Protein AF-0000000086522705 (afdb_homodimer)

pLDDT: mean 93.93, std 10.38, range [33.66, 98.88]

Organism: NCBI:txid111769

InterPro domains:
  IPR000182 GNAT domain [PF13508] (88-151)
  IPR016181 Acyl-CoA N-acyltransferase [SSF55729] (15-153)

Sequence (344 aa):
MISSAETLAIVSLSTIHDRKAFDCGQEDLNHYLQQTAQQHQKKQVSRTWVAIDPTQPSVILGFYTTTLAEIPPEHLNAGDAKRLPKSHLPVVRLSRLAVDQRYQGQQIGQRLLVDAMVRIVRLLDEFAVVAMVVDAKDAQAAAYYQHFGFTPLLDEPLKLYMPAGGLVAAVGMISSAETLAIVSLSTIHDRKAFDCGQEDLNHYLQQTAQQHQKKQVSRTWVAIDPTQPSVILGFYTTTLAEIPPEHLNAGDAKRLPKSHLPVVRLSRLAVDQRYQGQQIGQRLLVDAMVRIVRLLDEFAVVAMVVDAKDAQAAAYYQHFGFTPLLDEPLKLYMPAGGLVAAVG

Nearest PDB structures (foldseek):
  6g96-assembly1_B  TM=9.441E-01  e=3.368E-20  Salmonella enterica subsp. enterica serovar Typhimurium
  7ak9-assembly1_A  TM=9.417E-01  e=1.578E-17  Salmonella enterica subsp. enterica serovar Typhimurium
  7ak9-assembly1_B  TM=9.369E-01  e=1.678E-17  Salmonella enterica subsp. enterica serovar Typhimurium
  7f36-assembly1_D  TM=9.597E-01  e=8.082E-16  Salmonella enterica subsp. enterica serovar Typhimurium str. LT2
  5xun-assembly1_A  TM=9.445E-01  e=1.034E-15  Klebsiella pneumoniae

Foldseek 3Di:
DCPDPQDKDKAWDDPLADLQPFDQPDDVQSCCSNPPQVVCVVVVQKTKIFIDRPVGRRYGFKMWIKGKDWDALLQAPPVLSPPPDRDTFIEIEGEDIGGGPVNPPVCVSVVNVLVVLVVVLVVVVPDDGQKYKYFAPDDVSLVVVVVLPWDGTDPGSRITIGTSVRSVVSND/DCPDPQDKDKAWDDPLADLQPFDQPDDVQSCCSNPPQVVCVVVVQKTKIFIDRPVGRRYGFKMWIKGKDWDALLQADPVLSPPPDRDTFIEMEGEDIGGGPVNPPVCVSVVNVLVVLVVVLVVVVPDDGQKYKYFAPDDVSLVVVVVLPWDGTDPGSRITIGTSVRSVVSND

Radius of gyration: 21.57 Å; Cα contacts (8 Å, |Δi|>4): 682; chains: 2; bounding box: 42×65×50 Å

Secondary structure (DSSP, 8-state):
---TT---EEEE--TTS--TT---S-HHHHHIIIIIHHHHHHTTS-EEEEEEETTEEEEEEEEEEEEEEEE-GGGS-HHHHTT--SSPEEEEEEEEEEE-GGGTTSSHHHHHHHHHHHHHHHHTTTS--SEEEEE-SSHHHHHHHHHTT-EEETTEEEEEEEEHHHHHHHH-/---TT---EEEE--TTS--TT---S-HHHHHIIIIIHHHHHHTTS-EEEEEEETTEEEEEEEEEEEEEEEE-GGGS-HHHHTT--SSPEEEEEEEEEEE-GGGTTSSHHHHHHHHHHHHHHHHTTTS--SEEEEE-SSHHHHHHHHHTT-EEETTEEEEEEEEHHHHHHHH-

Solvent-accessible surface area (backbone atoms only — not comparable to full-atom values): 18366 Å² total; per-residue (Å²): 122,89,61,75,98,69,63,74,42,77,43,71,67,57,89,71,44,46,46,79,79,44,46,51,88,43,68,70,62,36,46,35,56,54,71,39,44,64,60,34,37,74,61,18,49,25,30,46,36,28,30,20,42,73,93,44,64,33,50,54,45,26,38,38,27,38,28,47,31,61,40,58,39,82,44,42,41,68,84,75,31,59,92,52,67,88,49,71,37,15,26,40,30,50,74,42,75,48,39,18,57,94,52,58,92,67,58,54,61,57,53,52,51,50,50,53,46,48,53,49,51,58,46,52,76,77,40,27,37,39,26,41,35,38,72,35,90,41,70,67,50,31,51,55,46,39,75,75,61,32,41,56,28,55,96,31,73,40,35,28,34,30,42,40,71,54,45,42,65,73,69,107,122,87,64,75,98,68,63,73,43,77,42,71,65,56,90,70,45,48,45,79,80,45,46,51,87,44,68,69,62,36,47,35,57,54,69,39,44,64,60,33,36,75,61,18,50,24,31,45,38,28,32,20,42,74,91,44,64,34,48,54,47,26,38,37,28,40,31,48,30,63,41,57,39,82,42,42,42,69,86,74,31,59,92,52,67,89,48,70,37,14,27,39,30,50,74,42,75,47,38,18,57,93,52,58,92,67,57,55,61,55,52,51,51,52,51,52,46,49,53,52,52,58,45,52,77,77,41,27,37,39,24,40,35,39,70,35,89,42,71,67,50,31,52,54,44,38,76,75,60,32,42,56,27,56,95,32,74,40,35,29,34,30,43,40,70,54,45,44,64,73,70,107

Structure (mmCIF, N/CA/C/O backbone):
data_AF-0000000086522705-model_v1
#
loop_
_entity.id
_entity.type
_entity.pdbx_description
1 polymer 'GNAT family N-acetyltransferase'
#
loop_
_atom_site.group_PDB
_atom_site.id
_atom_site.type_symbol
_atom_site.label_atom_id
_atom_site.label_alt_id
_atom_site.label_comp_id
_atom_site.label_asym_id
_atom_site.label_entity_id
_atom_site.label_seq_id
_atom_site.pdbx_PDB_ins_code
_atom_site.Cartn_x
_atom_site.Cartn_y
_atom_site.Cartn_z
_atom_site.occupancy
_atom_site.B_iso_or_equiv
_atom_site.auth_seq_id
_atom_site.auth_comp_id
_atom_site.auth_asym_id
_atom_site.auth_atom_id
_atom_site.pdbx_PDB_model_num
ATOM 1 N N . MET A 1 1 ? 4.496 -37.062 -4.121 1 33.66 1 MET A N 1
ATOM 2 C CA . MET A 1 1 ? 3.496 -36.938 -3.062 1 33.66 1 MET A CA 1
ATOM 3 C C . MET A 1 1 ? 4.008 -36.062 -1.922 1 33.66 1 MET A C 1
ATOM 5 O O . MET A 1 1 ? 5.191 -36.125 -1.584 1 33.66 1 MET A O 1
ATOM 9 N N . ILE A 1 2 ? 3.592 -34.75 -1.776 1 47.31 2 ILE A N 1
ATOM 10 C CA . ILE A 1 2 ? 4.07 -34.031 -0.589 1 47.31 2 ILE A CA 1
ATOM 11 C C . ILE A 1 2 ? 4.094 -35 0.6 1 47.31 2 ILE A C 1
ATOM 13 O O . ILE A 1 2 ? 3.074 -35.594 0.94 1 47.31 2 ILE A O 1
ATOM 17 N N . SER A 1 3 ? 4.969 -35.844 0.88 1 42.16 3 SER A N 1
ATOM 18 C CA . SER A 1 3 ? 4.949 -36.781 1.98 1 42.16 3 SER A CA 1
ATOM 19 C C . SER A 1 3 ? 3.994 -36.344 3.082 1 42.16 3 SER A C 1
ATOM 21 O O . SER A 1 3 ? 3.605 -35.188 3.143 1 42.16 3 SER A O 1
ATOM 23 N N . SER A 1 4 ? 3.906 -37.094 4.32 1 43.94 4 SER A N 1
ATOM 24 C CA . SER A 1 4 ? 3.045 -36.969 5.492 1 43.94 4 SER A CA 1
ATOM 25 C C . SER A 1 4 ? 2.684 -35.5 5.754 1 43.94 4 SER A C 1
ATOM 27 O O . SER A 1 4 ? 3.254 -34.594 5.141 1 43.94 4 SER A O 1
ATOM 29 N N . ALA A 1 5 ? 2.211 -35.031 7.035 1 44.03 5 ALA A N 1
ATOM 30 C CA . ALA A 1 5 ? 1.745 -33.781 7.594 1 44.03 5 ALA A CA 1
ATOM 31 C C . ALA A 1 5 ? 2.682 -32.625 7.211 1 44.03 5 ALA A C 1
ATOM 33 O O . ALA A 1 5 ? 3.26 -31.984 8.086 1 44.03 5 ALA A O 1
ATOM 34 N N . GLU A 1 6 ? 3.672 -32.656 6.23 1 54.19 6 GLU A N 1
ATOM 35 C CA . GLU A 1 6 ? 4.895 -31.891 6.039 1 54.19 6 GLU A CA 1
ATOM 36 C C . GLU A 1 6 ? 4.582 -30.422 5.75 1 54.19 6 GLU A C 1
ATOM 38 O O . GLU A 1 6 ? 3.711 -30.109 4.934 1 54.19 6 GLU A O 1
ATOM 43 N N . THR A 1 7 ? 4.902 -29.562 6.688 1 78.06 7 THR A N 1
ATOM 44 C CA . THR A 1 7 ? 4.664 -28.172 7.035 1 78.06 7 THR A CA 1
ATOM 45 C C . THR A 1 7 ? 5.133 -27.234 5.918 1 78.06 7 THR A C 1
ATOM 47 O O . THR A 1 7 ? 6.297 -27.297 5.512 1 78.06 7 THR A O 1
ATOM 50 N N . LEU A 1 8 ? 4.305 -26.953 4.906 1 93.44 8 LEU A N 1
ATOM 51 C CA . LEU A 1 8 ? 4.504 -25.906 3.914 1 93.44 8 LEU A CA 1
ATOM 52 C C . LEU A 1 8 ? 4.746 -24.562 4.586 1 93.44 8 LEU A C 1
ATOM 54 O O . LEU A 1 8 ? 4.059 -24.219 5.547 1 93.44 8 LEU A O 1
ATOM 58 N N . ALA A 1 9 ? 5.922 -24.016 4.281 1 97.56 9 ALA A N 1
ATOM 59 C CA . ALA A 1 9 ? 6.199 -22.656 4.746 1 97.56 9 ALA A CA 1
ATOM 60 C C . ALA A 1 9 ? 6.16 -21.672 3.588 1 97.56 9 ALA A C 1
ATOM 62 O O . ALA A 1 9 ? 6.562 -21.984 2.469 1 97.56 9 ALA A O 1
ATOM 63 N N . ILE A 1 10 ? 5.637 -20.547 3.77 1 98.56 10 ILE A N 1
ATOM 64 C CA . ILE A 1 10 ? 5.664 -19.453 2.791 1 98.56 10 ILE A CA 1
ATOM 65 C C . ILE A 1 10 ? 6.617 -18.359 3.262 1 98.56 10 ILE A C 1
ATOM 67 O O . ILE A 1 10 ? 6.402 -17.75 4.312 1 98.56 10 ILE A O 1
ATOM 71 N N . VAL A 1 11 ? 7.648 -18.109 2.463 1 98.5 11 VAL A N 1
ATOM 72 C CA . VAL A 1 11 ? 8.703 -17.172 2.85 1 98.5 11 VAL A CA 1
ATOM 73 C C . VAL A 1 11 ? 9.023 -16.234 1.684 1 98.5 11 VAL A C 1
ATOM 75 O O . VAL A 1 11 ? 8.641 -16.5 0.543 1 98.5 11 VAL A O 1
ATOM 78 N N . SER A 1 12 ? 9.641 -15.141 2.014 1 98.62 12 SER A N 1
ATOM 79 C CA . SER A 1 12 ? 10.023 -14.203 0.965 1 98.62 12 SER A CA 1
ATOM 80 C C . SER A 1 12 ? 11.023 -14.828 -0.001 1 98.62 12 SER A C 1
ATOM 82 O O . SER A 1 12 ? 11.945 -15.531 0.42 1 98.62 12 SER A O 1
ATOM 84 N N . LEU A 1 13 ? 10.891 -14.57 -1.286 1 98.69 13 LEU A N 1
ATOM 85 C CA . LEU A 1 13 ? 11.852 -15.008 -2.293 1 98.69 13 LEU A CA 1
ATOM 86 C C . LEU A 1 13 ? 13.258 -14.531 -1.942 1 98.69 13 LEU A C 1
ATOM 88 O O . LEU A 1 13 ? 13.438 -13.383 -1.531 1 98.69 13 LEU A O 1
ATOM 92 N N . SER A 1 14 ? 14.203 -15.367 -2.043 1 97.69 14 SER A N 1
ATOM 93 C CA . SER A 1 14 ? 15.594 -15.023 -1.794 1 97.69 14 SER A CA 1
ATOM 94 C C . SER A 1 14 ? 16.531 -15.82 -2.697 1 97.69 14 SER A C 1
ATOM 96 O O . SER A 1 14 ? 16.078 -16.625 -3.514 1 97.69 14 SER A O 1
ATOM 98 N N . THR A 1 15 ? 17.797 -15.578 -2.547 1 96.81 15 THR A N 1
ATOM 99 C CA . THR A 1 15 ? 18.797 -16.156 -3.439 1 96.81 15 THR A CA 1
ATOM 100 C C . THR A 1 15 ? 18.984 -17.641 -3.156 1 96.81 15 THR A C 1
ATOM 102 O O . THR A 1 15 ? 19.578 -18.359 -3.957 1 96.81 15 THR A O 1
ATOM 105 N N . ILE A 1 16 ? 18.5 -18.109 -2.123 1 97.5 16 ILE A N 1
ATOM 106 C CA . ILE A 1 16 ? 18.688 -19.516 -1.788 1 97.5 16 ILE A CA 1
ATOM 107 C C . ILE A 1 16 ? 17.766 -20.375 -2.652 1 97.5 16 ILE A C 1
ATOM 109 O O . ILE A 1 16 ? 17.938 -21.594 -2.752 1 97.5 16 ILE A O 1
ATOM 113 N N . HIS A 1 17 ? 16.688 -19.797 -3.15 1 98.62 17 HIS A N 1
ATOM 114 C CA . HIS A 1 17 ? 15.656 -20.547 -3.857 1 98.62 17 HIS A CA 1
ATOM 115 C C . HIS A 1 17 ? 16.078 -20.828 -5.297 1 98.62 17 HIS A C 1
ATOM 117 O O . HIS A 1 17 ? 16.609 -19.953 -5.977 1 98.62 17 HIS A O 1
ATOM 123 N N . ASP A 1 18 ? 15.828 -22.031 -5.77 1 98.31 18 ASP A N 1
ATOM 124 C CA . ASP A 1 18 ? 16.156 -22.453 -7.129 1 98.31 18 ASP A CA 1
ATOM 125 C C . ASP A 1 18 ? 15.047 -22.062 -8.102 1 98.31 18 ASP A C 1
ATOM 127 O O . ASP A 1 18 ? 14.188 -22.875 -8.43 1 98.31 18 ASP A O 1
ATOM 131 N N . ARG A 1 19 ? 15.125 -20.938 -8.641 1 98.62 19 ARG A N 1
ATOM 132 C CA . ARG A 1 19 ? 14.094 -20.406 -9.531 1 98.62 19 ARG A CA 1
ATOM 13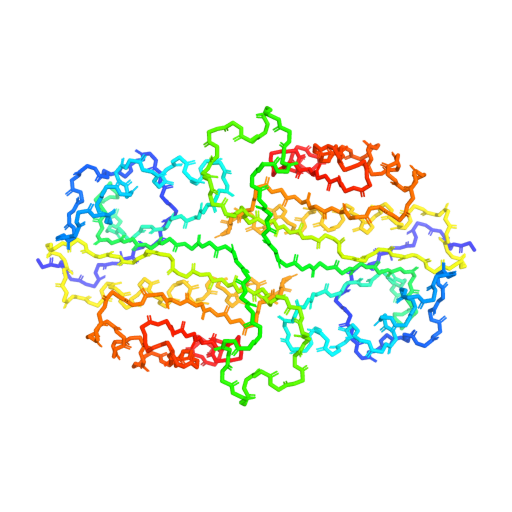3 C C . ARG A 1 19 ? 14.156 -21.062 -10.898 1 98.62 19 ARG A C 1
ATOM 135 O O . ARG A 1 19 ? 13.141 -21.188 -11.586 1 98.62 19 ARG A O 1
ATOM 142 N N . LYS A 1 20 ? 15.266 -21.516 -11.32 1 97.94 20 LYS A N 1
ATOM 143 C CA . LYS A 1 20 ? 15.461 -22.109 -12.641 1 97.94 20 LYS A CA 1
ATOM 144 C C . LYS A 1 20 ? 14.695 -23.422 -12.781 1 97.94 20 LYS A C 1
ATOM 146 O O . LYS A 1 20 ? 14.172 -23.719 -13.852 1 97.94 20 LYS A O 1
ATOM 151 N N . ALA A 1 21 ? 14.609 -24.188 -11.719 1 98.12 21 ALA A N 1
ATOM 152 C CA . ALA A 1 21 ? 13.984 -25.516 -11.75 1 98.12 21 ALA A CA 1
ATOM 153 C C . ALA A 1 21 ? 12.469 -25.406 -11.719 1 98.12 21 ALA A C 1
ATOM 155 O O . ALA A 1 21 ? 11.766 -26.391 -11.977 1 98.12 21 ALA A O 1
ATOM 156 N N . PHE A 1 22 ? 11.953 -24.25 -11.32 1 98.69 22 PHE A N 1
ATOM 157 C CA . PHE A 1 22 ? 10.516 -24.062 -11.211 1 98.69 22 PHE A CA 1
ATOM 158 C C . PHE A 1 22 ? 9.859 -24.078 -12.594 1 98.69 22 PHE A C 1
ATOM 160 O O . PHE A 1 22 ? 10.344 -23.438 -13.531 1 98.69 22 PHE A O 1
ATOM 167 N N . ASP A 1 23 ? 8.742 -24.781 -12.695 1 98.75 23 ASP A N 1
ATOM 168 C CA . ASP A 1 23 ? 7.949 -24.812 -13.922 1 98.75 23 ASP A CA 1
ATOM 169 C C . ASP A 1 23 ? 6.469 -25.016 -13.609 1 98.75 23 ASP A C 1
ATOM 171 O O . ASP A 1 23 ? 6.062 -26.078 -13.148 1 98.75 23 ASP A O 1
ATOM 175 N N . CYS A 1 24 ? 5.664 -24.016 -13.922 1 98.25 24 CYS A N 1
ATOM 176 C CA . CYS A 1 24 ? 4.238 -24.125 -13.633 1 98.25 24 CYS A CA 1
ATOM 177 C C . CYS A 1 24 ? 3.443 -24.422 -14.898 1 98.25 24 CYS A C 1
ATOM 179 O O . CYS A 1 24 ? 2.213 -24.484 -14.867 1 98.25 24 CYS A O 1
ATOM 181 N N . GLY A 1 25 ? 4.125 -24.516 -16.016 1 97.75 25 GLY A N 1
ATOM 182 C CA . GLY A 1 25 ? 3.457 -24.812 -17.266 1 97.75 25 GLY A CA 1
ATOM 183 C C . GLY A 1 25 ? 3.086 -23.562 -18.047 1 97.75 25 GLY A C 1
ATOM 184 O O . GLY A 1 25 ? 2.543 -23.656 -19.156 1 97.75 25 GLY A O 1
ATOM 185 N N . GLN A 1 26 ? 3.277 -22.359 -17.547 1 96.94 26 GLN A N 1
ATOM 186 C CA . GLN A 1 26 ? 3.033 -21.094 -18.219 1 96.94 26 GLN A CA 1
ATOM 187 C C . GLN A 1 26 ? 4.328 -20.297 -18.375 1 96.94 26 GLN A C 1
ATOM 189 O O . GLN A 1 26 ? 4.969 -19.938 -17.391 1 96.94 26 GLN A O 1
ATOM 194 N N . GLU A 1 27 ? 4.641 -19.969 -19.594 1 97.5 27 GLU A N 1
ATOM 195 C CA . GLU A 1 27 ? 5.945 -19.391 -19.922 1 97.5 27 GLU A CA 1
ATOM 196 C C . GLU A 1 27 ? 6.133 -18.031 -19.266 1 97.5 27 GLU A C 1
ATOM 198 O O . GLU A 1 27 ? 7.207 -17.719 -18.75 1 97.5 27 GLU A O 1
ATOM 203 N N . ASP A 1 28 ? 5.152 -17.203 -19.297 1 97.12 28 ASP A N 1
ATOM 204 C CA . ASP A 1 28 ? 5.27 -15.852 -18.781 1 97.12 28 ASP A CA 1
ATOM 205 C C . ASP A 1 28 ? 5.5 -15.859 -17.266 1 97.12 28 ASP A C 1
ATOM 207 O O . ASP A 1 28 ? 6.32 -15.094 -16.75 1 97.12 28 ASP A O 1
ATOM 211 N N . LEU A 1 29 ? 4.82 -16.734 -16.531 1 97.94 29 LEU A N 1
ATOM 212 C CA . LEU A 1 29 ? 4.996 -16.828 -15.086 1 97.94 29 LEU A CA 1
ATOM 213 C C . LEU A 1 29 ? 6.355 -17.438 -14.742 1 97.94 29 LEU A C 1
ATOM 215 O O . LEU A 1 29 ? 7.023 -16.984 -13.812 1 97.94 29 LEU A O 1
ATOM 219 N N . ASN A 1 30 ? 6.734 -18.453 -15.523 1 98.62 30 ASN A N 1
ATOM 220 C CA . ASN A 1 30 ? 8.062 -19.016 -15.344 1 98.62 30 ASN A CA 1
ATOM 221 C C . ASN A 1 30 ? 9.156 -17.969 -15.547 1 98.62 30 ASN A C 1
ATOM 223 O O . ASN A 1 30 ? 10.047 -17.828 -14.711 1 98.62 30 ASN A O 1
ATOM 227 N N . HIS A 1 31 ? 9.023 -17.281 -16.625 1 98.38 31 HIS A N 1
ATOM 228 C CA . HIS A 1 31 ? 10.031 -16.266 -16.953 1 98.38 31 HIS A CA 1
ATOM 229 C C . HIS A 1 31 ? 10.086 -15.18 -15.898 1 98.38 31 HIS A C 1
ATOM 231 O O . HIS A 1 31 ? 11.172 -14.75 -15.5 1 98.38 31 HIS A O 1
ATOM 237 N N . TYR A 1 32 ? 9 -14.781 -15.445 1 98.31 32 TYR A N 1
ATOM 238 C CA . TYR A 1 32 ? 8.953 -13.75 -14.414 1 98.31 32 TYR A CA 1
ATOM 239 C C . TYR A 1 32 ? 9.727 -14.188 -13.172 1 98.31 32 TYR A C 1
ATOM 241 O O . TYR A 1 32 ? 10.586 -13.453 -12.688 1 98.31 32 TYR A O 1
ATOM 249 N N . LEU A 1 33 ? 9.375 -15.344 -12.617 1 98.69 33 LEU A N 1
ATOM 250 C CA . LEU A 1 33 ? 10.031 -15.828 -11.406 1 98.69 33 LEU A CA 1
ATOM 251 C C . LEU A 1 33 ? 11.531 -15.992 -11.625 1 98.69 33 LEU A C 1
ATOM 253 O O . LEU A 1 33 ? 12.336 -15.625 -10.766 1 98.69 33 LEU A O 1
ATOM 257 N N . GLN A 1 34 ? 11.898 -16.469 -12.789 1 98.44 34 GLN A N 1
ATOM 258 C CA . GLN A 1 34 ? 13.281 -16.844 -13.078 1 98.44 34 GLN A CA 1
ATOM 259 C C . GLN A 1 34 ? 14.141 -15.609 -13.359 1 98.44 34 GLN A C 1
ATOM 261 O O . GLN A 1 34 ? 15.312 -15.57 -12.984 1 98.44 34 GLN A O 1
ATOM 266 N N . GLN A 1 35 ? 13.453 -14.57 -13.906 1 97.62 35 GLN A N 1
ATOM 267 C CA . GLN A 1 35 ? 14.297 -13.523 -14.469 1 97.62 35 GLN A CA 1
ATOM 268 C C . GLN A 1 35 ? 13.953 -12.156 -13.883 1 97.62 35 GLN A C 1
ATOM 270 O O . GLN A 1 35 ? 14.766 -11.227 -13.945 1 97.62 35 GLN A O 1
ATOM 275 N N . THR A 1 36 ? 12.82 -12.016 -13.32 1 97.44 36 THR A N 1
ATOM 276 C CA . THR A 1 36 ? 12.359 -10.656 -13.062 1 97.44 36 THR A CA 1
ATOM 277 C C . THR A 1 36 ? 12.039 -10.461 -11.578 1 97.44 36 THR A C 1
ATOM 279 O O . THR A 1 36 ? 12.336 -9.414 -11.008 1 97.44 36 THR A O 1
ATOM 282 N N . ALA A 1 37 ? 11.539 -11.5 -10.93 1 98.19 37 ALA A N 1
ATOM 283 C CA . ALA A 1 37 ? 10.945 -11.383 -9.602 1 98.19 37 ALA A CA 1
ATOM 284 C C . ALA A 1 37 ? 11.945 -10.828 -8.602 1 98.19 37 ALA A C 1
ATOM 286 O O . ALA A 1 37 ? 11.633 -9.914 -7.836 1 98.19 37 ALA A O 1
ATOM 287 N N . GLN A 1 38 ? 13.141 -11.406 -8.602 1 97.25 38 GLN A N 1
ATOM 288 C CA . GLN A 1 38 ? 14.156 -10.984 -7.648 1 97.25 38 GLN A CA 1
ATOM 289 C C . GLN A 1 38 ? 14.531 -9.516 -7.855 1 97.25 38 GLN A C 1
ATOM 291 O O . GLN A 1 38 ? 14.695 -8.773 -6.891 1 97.25 38 GLN A O 1
ATOM 296 N N . GLN A 1 39 ? 14.695 -9.141 -9.07 1 95.81 39 GLN A N 1
ATOM 297 C CA . GLN A 1 39 ? 15.047 -7.762 -9.391 1 95.81 39 GLN A CA 1
ATOM 298 C C . GLN A 1 39 ? 13.938 -6.801 -8.969 1 95.81 39 GLN A C 1
ATOM 300 O O . GLN A 1 39 ? 14.211 -5.734 -8.406 1 95.81 39 GLN A O 1
ATOM 305 N N . HIS A 1 40 ? 12.688 -7.152 -9.289 1 97.31 40 HIS A N 1
ATOM 306 C CA . HIS A 1 40 ? 11.555 -6.328 -8.891 1 97.31 40 HIS A CA 1
ATOM 307 C C . HIS A 1 40 ? 11.492 -6.176 -7.371 1 97.31 40 HIS A C 1
ATOM 309 O O . HIS A 1 40 ? 11.188 -5.098 -6.859 1 97.31 40 HIS A O 1
ATOM 315 N N . GLN A 1 41 ? 11.797 -7.27 -6.711 1 97.12 41 GLN A N 1
ATOM 316 C CA . GLN A 1 41 ? 11.797 -7.242 -5.254 1 97.12 41 GLN A CA 1
ATOM 317 C C . GLN A 1 41 ? 12.906 -6.332 -4.723 1 97.12 41 GLN A C 1
ATOM 319 O O . GLN A 1 41 ? 12.664 -5.504 -3.844 1 97.12 41 GLN A O 1
ATOM 324 N N . LYS A 1 42 ? 14.078 -6.426 -5.234 1 95.06 42 LYS A N 1
ATOM 325 C CA . LYS A 1 42 ? 15.211 -5.609 -4.816 1 95.06 42 LYS A CA 1
ATOM 326 C C . LYS A 1 42 ? 14.938 -4.125 -5.047 1 95.06 42 LYS A C 1
ATOM 328 O O . LYS A 1 42 ? 15.328 -3.283 -4.238 1 95.06 42 LYS A O 1
ATOM 333 N N . LYS A 1 43 ? 14.273 -3.82 -6.055 1 95.19 43 LYS A N 1
ATOM 334 C CA . LYS A 1 43 ? 14.008 -2.438 -6.438 1 95.19 43 LYS A CA 1
ATOM 335 C C . LYS A 1 43 ? 12.688 -1.946 -5.852 1 95.19 43 LYS A C 1
ATOM 337 O O . LYS A 1 43 ? 12.227 -0.855 -6.184 1 95.19 43 LYS A O 1
ATOM 342 N N . GLN A 1 44 ? 12.016 -2.732 -5.074 1 96.94 44 GLN A N 1
ATOM 343 C CA . GLN A 1 44 ? 10.789 -2.408 -4.359 1 96.94 44 GLN A CA 1
ATOM 344 C C . GLN A 1 44 ? 9.648 -2.115 -5.328 1 96.94 44 GLN A C 1
ATOM 346 O O . GLN A 1 44 ? 8.859 -1.194 -5.109 1 96.94 44 GLN A O 1
ATOM 351 N N . VAL A 1 45 ? 9.664 -2.857 -6.371 1 97.06 45 VAL A N 1
ATOM 352 C CA . VAL A 1 45 ? 8.594 -2.752 -7.355 1 97.06 45 VAL A CA 1
ATOM 353 C C . VAL A 1 45 ? 7.441 -3.68 -6.969 1 97.06 45 VAL A C 1
ATOM 355 O O . VAL A 1 45 ? 6.27 -3.312 -7.09 1 97.06 45 VAL A O 1
ATOM 358 N N . SER A 1 46 ? 7.73 -4.84 -6.531 1 98 46 SER A N 1
ATOM 359 C CA . SER A 1 46 ? 6.789 -5.863 -6.094 1 98 46 SER A CA 1
ATOM 360 C C . SER A 1 46 ? 7.422 -6.793 -5.066 1 98 46 SER A C 1
ATOM 362 O O . SER A 1 46 ? 8.633 -6.734 -4.828 1 98 46 SER A O 1
ATOM 364 N N . ARG A 1 47 ? 6.59 -7.551 -4.406 1 98.38 47 ARG A N 1
ATOM 365 C CA . ARG A 1 47 ? 7.07 -8.555 -3.459 1 98.38 47 ARG A CA 1
ATOM 366 C C . ARG A 1 47 ? 6.613 -9.953 -3.855 1 98.38 47 ARG A C 1
ATOM 368 O O . ARG A 1 47 ? 5.449 -10.148 -4.207 1 98.38 47 ARG A O 1
ATOM 375 N N . THR A 1 48 ? 7.57 -10.852 -3.857 1 98.81 48 THR A N 1
ATOM 376 C CA . THR A 1 48 ? 7.285 -12.234 -4.219 1 98.81 48 THR A CA 1
ATOM 377 C C . THR A 1 48 ? 7.527 -13.164 -3.033 1 98.81 48 THR A C 1
ATOM 379 O O . THR A 1 48 ? 8.555 -13.062 -2.361 1 98.81 48 THR A O 1
ATOM 382 N N . TRP A 1 49 ? 6.582 -14.023 -2.773 1 98.88 49 TRP A N 1
ATOM 383 C CA . TRP A 1 49 ? 6.633 -15.047 -1.731 1 98.88 49 TRP A CA 1
ATOM 384 C C . TRP A 1 49 ? 6.609 -16.438 -2.338 1 98.88 49 TRP A C 1
ATOM 386 O O . TRP A 1 49 ? 5.871 -16.703 -3.295 1 98.88 49 TRP A O 1
ATOM 396 N N . VAL A 1 50 ? 7.383 -17.328 -1.725 1 98.81 50 VAL A N 1
ATOM 397 C CA . VAL A 1 50 ? 7.469 -18.688 -2.27 1 98.81 50 VAL A CA 1
ATOM 398 C C . VAL A 1 50 ? 7.055 -19.703 -1.204 1 98.81 50 VAL A C 1
ATOM 400 O O . VAL A 1 50 ? 7.367 -19.531 -0.023 1 98.81 50 VAL A O 1
ATOM 403 N N . ALA A 1 51 ? 6.27 -20.641 -1.606 1 98.69 51 ALA A N 1
ATOM 404 C CA . ALA A 1 51 ? 5.984 -21.828 -0.792 1 98.69 51 ALA A CA 1
ATOM 405 C C . ALA A 1 51 ? 7.109 -22.859 -0.903 1 98.69 51 ALA A C 1
ATOM 407 O O . ALA A 1 51 ? 7.531 -23.203 -2.008 1 98.69 51 ALA A O 1
ATOM 408 N N . ILE A 1 52 ? 7.52 -23.359 0.215 1 98.25 52 ILE A N 1
ATOM 409 C CA . ILE A 1 52 ? 8.609 -24.328 0.211 1 98.25 52 ILE A CA 1
ATOM 410 C C . ILE A 1 52 ? 8.312 -25.438 1.215 1 98.25 52 ILE A C 1
ATOM 412 O O . ILE A 1 52 ? 7.48 -25.281 2.107 1 98.25 52 ILE A O 1
ATOM 416 N N . ASP A 1 53 ? 8.938 -26.562 0.938 1 95.75 53 ASP A N 1
ATOM 417 C CA . ASP A 1 53 ? 9.102 -27.609 1.952 1 95.75 53 ASP A CA 1
ATOM 418 C C . ASP A 1 53 ? 10.32 -27.328 2.824 1 95.75 53 ASP A C 1
ATOM 420 O O . ASP A 1 53 ? 11.453 -27.328 2.332 1 95.75 53 ASP A O 1
ATOM 424 N N . PRO A 1 54 ? 10.125 -27.109 4.137 1 95.5 54 PRO A N 1
ATOM 425 C CA . PRO A 1 54 ? 11.258 -26.766 5.004 1 95.5 54 PRO A CA 1
ATOM 426 C C . PRO A 1 54 ? 12.391 -27.781 4.934 1 95.5 54 PRO A C 1
ATOM 428 O O . PRO A 1 54 ? 13.539 -27.453 5.234 1 95.5 54 PRO A O 1
ATOM 431 N N . THR A 1 55 ? 12.141 -28.984 4.582 1 94.94 55 THR A N 1
ATOM 432 C CA . THR A 1 55 ? 13.172 -30 4.465 1 94.94 55 THR A CA 1
ATOM 433 C C . THR A 1 55 ? 13.938 -29.859 3.152 1 94.94 55 THR A C 1
ATOM 435 O O . THR A 1 55 ? 15.008 -30.438 2.984 1 94.94 55 THR A O 1
ATOM 438 N N . GLN A 1 56 ? 13.422 -29.172 2.199 1 95.88 56 GLN A N 1
ATOM 439 C CA . GLN A 1 56 ? 14.047 -28.812 0.933 1 95.88 56 GLN A CA 1
ATOM 440 C C . GLN A 1 56 ? 13.867 -27.328 0.629 1 95.88 56 GLN A C 1
ATOM 442 O O . GLN A 1 56 ? 13.18 -26.953 -0.325 1 95.88 56 GLN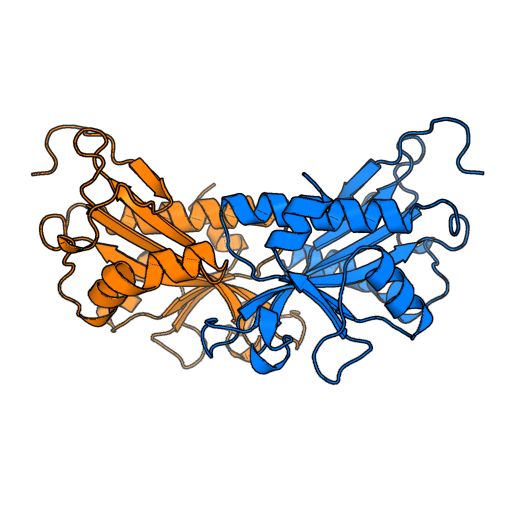 A O 1
ATOM 447 N N . PRO A 1 57 ? 14.578 -26.531 1.373 1 96.12 57 PRO A N 1
ATOM 448 C CA . PRO A 1 57 ? 14.242 -25.109 1.399 1 96.12 57 PRO A CA 1
ATOM 449 C C . PRO A 1 57 ? 14.57 -24.406 0.083 1 96.12 57 PRO A C 1
ATOM 451 O O . PRO A 1 57 ? 14.102 -23.281 -0.153 1 96.12 57 PRO A O 1
ATOM 454 N N . SER A 1 58 ? 15.359 -25 -0.821 1 97.88 58 SER A N 1
ATOM 455 C CA . SER A 1 58 ? 15.703 -24.344 -2.078 1 97.88 58 SER A CA 1
ATOM 456 C C . SER A 1 58 ? 14.625 -24.578 -3.133 1 97.88 58 SER A C 1
ATOM 458 O O . SER A 1 58 ? 14.562 -23.859 -4.133 1 97.88 58 SER A O 1
ATOM 460 N N . VAL A 1 59 ? 13.805 -25.656 -2.93 1 98 59 VAL A N 1
ATOM 461 C CA . VAL A 1 59 ? 12.812 -26.047 -3.928 1 98 59 VAL A CA 1
ATOM 462 C C . VAL A 1 59 ? 11.562 -25.172 -3.779 1 98 59 VAL A C 1
ATOM 464 O O . VAL A 1 59 ? 10.969 -25.109 -2.701 1 98 59 VAL A O 1
ATOM 467 N N . ILE A 1 60 ? 11.156 -24.531 -4.844 1 98.69 60 ILE A N 1
ATOM 468 C CA . ILE A 1 60 ? 9.953 -23.719 -4.863 1 98.69 60 ILE A CA 1
ATOM 469 C C . ILE A 1 60 ? 8.758 -24.562 -5.297 1 98.69 60 ILE A C 1
ATOM 471 O O . ILE A 1 60 ? 8.727 -25.078 -6.422 1 98.69 60 ILE A O 1
ATOM 475 N N . LEU A 1 61 ? 7.781 -24.688 -4.406 1 98.56 61 LEU A N 1
ATOM 476 C CA . LEU A 1 61 ? 6.562 -25.422 -4.719 1 98.56 61 LEU A CA 1
ATOM 477 C C . LEU A 1 61 ? 5.559 -24.531 -5.445 1 98.56 61 LEU A C 1
ATOM 479 O O . LEU A 1 61 ? 4.785 -25.016 -6.277 1 98.56 61 LEU A O 1
ATOM 483 N N . GLY A 1 62 ? 5.496 -23.328 -5.199 1 98.75 62 GLY A N 1
ATOM 484 C CA . GLY A 1 62 ? 4.648 -22.281 -5.754 1 98.75 62 GLY A CA 1
ATOM 485 C C . GLY A 1 62 ? 5.047 -20.891 -5.309 1 98.75 62 GLY A C 1
ATOM 486 O O . GLY A 1 62 ? 5.934 -20.734 -4.465 1 98.75 62 GLY A O 1
ATOM 487 N N . PHE A 1 63 ? 4.441 -19.938 -5.949 1 98.88 63 PHE A N 1
ATOM 488 C CA . PHE A 1 63 ? 4.758 -18.562 -5.551 1 98.88 63 PHE A CA 1
ATOM 489 C C . PHE A 1 63 ? 3.592 -17.641 -5.852 1 98.88 63 PHE A C 1
ATOM 491 O O . PHE A 1 63 ? 2.686 -17.984 -6.609 1 98.88 63 PHE A O 1
ATOM 498 N N . TYR A 1 64 ? 3.596 -16.531 -5.211 1 98.81 64 TYR A N 1
ATOM 499 C CA . TYR A 1 64 ? 2.744 -15.406 -5.609 1 98.81 64 TYR A CA 1
ATOM 500 C C . TYR A 1 64 ? 3.486 -14.086 -5.48 1 98.81 64 TYR A C 1
ATOM 502 O O . TYR A 1 64 ? 4.488 -13.992 -4.766 1 98.81 64 TYR A O 1
ATOM 510 N N . THR A 1 65 ? 3.061 -13.102 -6.18 1 98.75 65 THR A N 1
ATOM 511 C CA . THR A 1 65 ? 3.592 -11.75 -6.176 1 98.75 65 THR A CA 1
ATOM 512 C C . THR A 1 65 ? 2.473 -10.727 -5.98 1 98.75 65 THR A C 1
ATOM 514 O O . THR A 1 65 ? 1.401 -10.852 -6.578 1 98.75 65 THR A O 1
ATOM 517 N N . THR A 1 66 ? 2.721 -9.789 -5.09 1 98.62 66 THR A N 1
ATOM 518 C CA . THR A 1 66 ? 1.767 -8.695 -4.914 1 98.62 66 THR A CA 1
ATOM 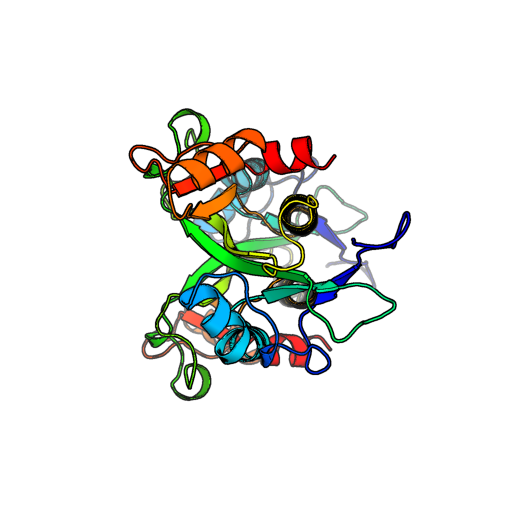519 C C . THR A 1 66 ? 2.4 -7.359 -5.281 1 98.62 66 THR A C 1
ATOM 521 O O . THR A 1 66 ? 3.615 -7.191 -5.168 1 98.62 66 THR A O 1
ATOM 524 N N . THR A 1 67 ? 1.609 -6.473 -5.738 1 97.75 67 THR A N 1
ATOM 525 C CA . THR A 1 67 ? 1.965 -5.078 -5.988 1 97.75 67 THR A CA 1
ATOM 526 C C . THR A 1 67 ? 0.884 -4.141 -5.457 1 97.75 67 THR A C 1
ATOM 528 O O . THR A 1 67 ? -0.303 -4.477 -5.484 1 97.75 67 THR A O 1
ATOM 531 N N . LEU A 1 68 ? 1.288 -3.021 -4.883 1 97.75 68 LEU A N 1
ATOM 532 C CA . LEU A 1 68 ? 0.328 -1.962 -4.598 1 97.75 68 LEU A CA 1
ATOM 533 C C . LEU A 1 68 ? -0.068 -1.226 -5.871 1 97.75 68 LEU A C 1
ATOM 535 O O . LEU A 1 68 ? 0.772 -0.985 -6.742 1 97.75 68 LEU A O 1
ATOM 539 N N . ALA A 1 69 ? -1.354 -0.846 -5.965 1 96.94 69 ALA A N 1
ATOM 540 C CA . ALA A 1 69 ? -1.89 -0.259 -7.191 1 96.94 69 ALA A CA 1
ATOM 541 C C . ALA A 1 69 ? -3.082 0.643 -6.891 1 96.94 69 ALA A C 1
ATOM 543 O O . ALA A 1 69 ? -3.361 0.95 -5.727 1 96.94 69 ALA A O 1
ATOM 544 N N . GLU A 1 70 ? -3.639 1.207 -7.953 1 96.94 70 GLU A N 1
ATOM 545 C CA . GLU A 1 70 ? -4.879 1.978 -7.902 1 96.94 70 GLU A CA 1
ATOM 546 C C . GLU A 1 70 ? -5.875 1.492 -8.953 1 96.94 70 GLU A C 1
ATOM 548 O O . GLU A 1 70 ? -5.477 0.947 -9.984 1 96.94 70 GLU A O 1
ATOM 553 N N . ILE A 1 71 ? -7.07 1.698 -8.641 1 94.94 71 ILE A N 1
ATOM 554 C CA . ILE A 1 71 ? -8.086 1.424 -9.656 1 94.94 71 ILE A CA 1
ATOM 555 C C . ILE A 1 71 ? -9.117 2.553 -9.672 1 94.94 71 ILE A C 1
ATOM 557 O O . ILE A 1 71 ? -9.352 3.203 -8.648 1 94.94 71 ILE A O 1
ATOM 561 N N . PRO A 1 72 ? -9.727 2.793 -10.828 1 93.5 72 PRO A N 1
ATOM 562 C CA . PRO A 1 72 ? -10.852 3.736 -10.859 1 93.5 72 PRO A CA 1
ATOM 563 C C . PRO A 1 72 ? -12.094 3.197 -10.156 1 93.5 72 PRO A C 1
ATOM 565 O O . PRO A 1 72 ? -12.445 2.027 -10.328 1 93.5 72 PRO A O 1
ATOM 568 N N . PRO A 1 73 ? -12.711 4.066 -9.398 1 92.75 73 PRO A N 1
ATOM 569 C CA . PRO A 1 73 ? -13.914 3.613 -8.695 1 92.75 73 PRO A CA 1
ATOM 570 C C . PRO A 1 73 ? -14.992 3.082 -9.641 1 92.75 73 PRO A C 1
ATOM 572 O O . PRO A 1 73 ? -15.758 2.193 -9.266 1 92.75 73 PRO A O 1
ATOM 575 N N . GLU A 1 74 ? -15.016 3.545 -10.828 1 90.69 74 GLU A N 1
ATOM 576 C CA . GLU A 1 74 ? -16.062 3.184 -11.789 1 90.69 74 GLU A CA 1
ATOM 577 C C . GLU A 1 74 ? -15.945 1.717 -12.195 1 90.69 74 GLU A C 1
ATOM 579 O O . GLU A 1 74 ? -16.859 1.164 -12.805 1 90.69 74 GLU A O 1
ATOM 584 N N . HIS A 1 75 ? -14.789 1.115 -11.922 1 91.31 75 HIS A N 1
ATOM 585 C CA . HIS A 1 75 ? -14.609 -0.295 -12.25 1 91.31 75 HIS A CA 1
ATOM 586 C C . HIS A 1 75 ? -15.273 -1.19 -11.211 1 91.31 75 HIS A C 1
ATOM 588 O O . HIS A 1 75 ? -15.484 -2.381 -11.453 1 91.31 75 HIS A O 1
ATOM 594 N N . LEU A 1 76 ? -15.523 -0.661 -10.039 1 92.88 76 LEU A N 1
ATOM 595 C CA . LEU A 1 76 ? -16.156 -1.447 -8.984 1 92.88 76 LEU A CA 1
ATOM 596 C C . LEU A 1 76 ? -17.656 -1.556 -9.219 1 92.88 76 LEU A C 1
ATOM 598 O O . LEU A 1 76 ? -18.266 -0.671 -9.828 1 92.88 76 LEU A O 1
ATOM 602 N N . ASN A 1 77 ? -18.234 -2.629 -8.766 1 90.56 77 ASN A N 1
ATOM 603 C CA . ASN A 1 77 ? -19.688 -2.748 -8.812 1 90.56 77 ASN A CA 1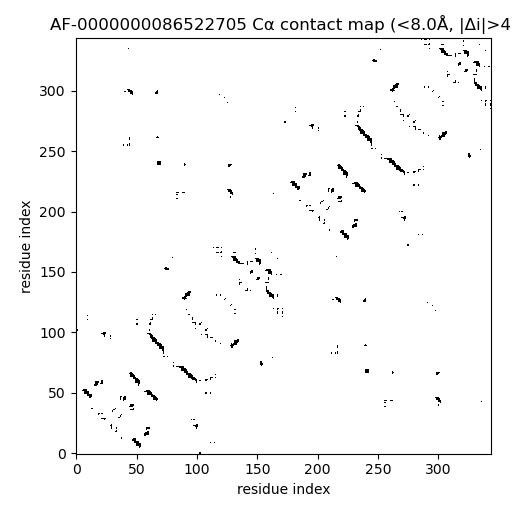
ATOM 604 C C . ASN A 1 77 ? -20.375 -1.633 -8.023 1 90.56 77 ASN A C 1
ATOM 606 O O . ASN A 1 77 ? -19.812 -1.121 -7.055 1 90.56 77 ASN A O 1
ATOM 610 N N . ALA A 1 78 ? -21.547 -1.324 -8.391 1 85.62 78 ALA A N 1
ATOM 611 C CA . ALA A 1 78 ? -22.25 -0.161 -7.871 1 85.62 78 ALA A CA 1
ATOM 612 C C . ALA A 1 78 ? -22.359 -0.216 -6.352 1 85.62 78 ALA A C 1
ATOM 614 O O . ALA A 1 78 ? -22.172 0.796 -5.672 1 85.62 78 ALA A O 1
ATOM 615 N N . GLY A 1 79 ? -22.672 -1.324 -5.797 1 85.56 79 GLY A N 1
ATOM 616 C CA . GLY A 1 79 ? -22.781 -1.473 -4.355 1 85.56 79 GLY A CA 1
ATOM 617 C C . GLY A 1 79 ? -21.484 -1.182 -3.627 1 85.56 79 GLY A C 1
ATOM 618 O O . GLY A 1 79 ? -21.5 -0.59 -2.545 1 85.56 79 GLY A O 1
ATOM 619 N N . ASP A 1 80 ? -20.391 -1.487 -4.25 1 86.62 80 ASP A N 1
ATOM 620 C CA . ASP A 1 80 ? -19.094 -1.324 -3.619 1 86.62 80 ASP A CA 1
ATOM 621 C C . ASP A 1 80 ? -18.516 0.068 -3.887 1 86.62 80 ASP A C 1
ATOM 623 O O . ASP A 1 80 ? -17.688 0.565 -3.117 1 86.62 80 ASP A O 1
ATOM 627 N N . ALA A 1 81 ? -18.922 0.628 -4.949 1 84.69 81 ALA A N 1
ATOM 628 C CA . ALA A 1 81 ? -18.422 1.946 -5.336 1 84.69 81 ALA A CA 1
ATOM 629 C C . ALA A 1 81 ? -19.188 3.053 -4.617 1 84.69 81 ALA A C 1
ATOM 631 O O . ALA A 1 81 ? -18.766 4.207 -4.605 1 84.69 81 ALA A O 1
ATOM 632 N N . LYS A 1 82 ? -20.234 2.705 -4.008 1 80.31 82 LYS A N 1
ATOM 633 C CA . LYS A 1 82 ? -21.109 3.729 -3.441 1 80.31 82 LYS A CA 1
ATOM 634 C C . LYS A 1 82 ? -20.391 4.527 -2.361 1 80.31 82 LYS A C 1
ATOM 636 O O . LYS A 1 82 ? -19.75 3.953 -1.475 1 80.31 82 LYS A O 1
ATOM 641 N N . ARG A 1 83 ? -20.359 5.84 -2.504 1 78.94 83 ARG A N 1
ATOM 642 C CA . ARG A 1 83 ? -19.875 6.832 -1.554 1 78.94 83 ARG A CA 1
ATOM 643 C C . ARG A 1 83 ? -18.344 6.82 -1.479 1 78.94 83 ARG A C 1
ATOM 645 O O . ARG A 1 83 ? -17.766 7.168 -0.448 1 78.94 83 ARG A O 1
ATOM 652 N N . LEU A 1 84 ? -17.734 6.094 -2.451 1 88.75 84 LEU A N 1
ATOM 653 C CA . LEU A 1 84 ? -16.281 6.223 -2.533 1 88.75 84 LEU A CA 1
ATOM 654 C C . LEU A 1 84 ? -15.883 7.457 -3.336 1 88.75 84 LEU A C 1
ATOM 656 O O . LEU A 1 84 ? -16.656 7.926 -4.176 1 88.75 84 LEU A O 1
ATOM 660 N N . PRO A 1 85 ? -14.781 8.008 -2.963 1 88.31 85 PRO A N 1
ATOM 661 C CA . PRO A 1 85 ? -14.328 9.172 -3.729 1 88.31 85 PRO A CA 1
ATOM 662 C C . PRO A 1 85 ? -14.117 8.867 -5.207 1 88.31 85 PRO A C 1
ATOM 664 O O . PRO A 1 85 ? -13.883 7.707 -5.57 1 88.31 85 PRO A O 1
ATOM 667 N N . LYS A 1 86 ? -14.172 9.922 -6.004 1 83.12 86 LYS A N 1
ATOM 668 C CA . LYS A 1 86 ? -14.055 9.781 -7.453 1 83.12 86 LYS A CA 1
ATOM 669 C C . LYS A 1 86 ? -12.602 9.641 -7.875 1 83.12 86 LYS A C 1
ATOM 671 O O . LYS A 1 86 ? -12.312 9.367 -9.039 1 83.12 86 LYS A O 1
ATOM 676 N N . SER A 1 87 ? -11.773 9.664 -7.004 1 88.12 87 SER A N 1
ATOM 677 C CA . SER A 1 87 ? -10.359 9.477 -7.312 1 88.12 87 SER A CA 1
ATOM 678 C C . SER A 1 87 ? -10 8 -7.379 1 88.12 87 SER A C 1
ATOM 680 O O . SER A 1 87 ? -10.805 7.141 -7.02 1 88.12 87 SER A O 1
ATOM 682 N N . HIS A 1 88 ? -8.797 7.77 -7.938 1 93.31 88 HIS A N 1
ATOM 683 C CA . HIS A 1 88 ? -8.32 6.391 -7.973 1 93.31 88 HIS A CA 1
ATOM 684 C C . HIS A 1 88 ? -8.203 5.812 -6.562 1 93.31 88 HIS A C 1
ATOM 686 O O . HIS A 1 88 ? -7.77 6.504 -5.637 1 93.31 88 HIS A O 1
ATOM 692 N N . LEU A 1 89 ? -8.648 4.609 -6.414 1 97.25 89 LEU A N 1
ATOM 693 C CA . LEU A 1 89 ? -8.727 3.943 -5.121 1 97.25 89 LEU A CA 1
ATOM 694 C C . LEU A 1 89 ? -7.551 2.994 -4.926 1 97.25 89 LEU A C 1
ATOM 696 O O . LEU A 1 89 ? -7.152 2.295 -5.859 1 97.25 89 LEU A O 1
ATOM 700 N N . PRO A 1 90 ? -6.969 3.012 -3.773 1 97.94 90 PRO A N 1
ATOM 701 C CA . PRO A 1 90 ? -5.844 2.107 -3.512 1 97.94 90 PRO A CA 1
ATOM 702 C C . PRO A 1 90 ? -6.273 0.646 -3.418 1 97.94 90 PRO A C 1
ATOM 704 O O . PRO A 1 90 ? -7.266 0.33 -2.756 1 97.94 90 PRO A O 1
ATOM 707 N N . VAL A 1 91 ? -5.516 -0.218 -4.062 1 98.38 91 VAL A N 1
ATOM 708 C CA . VAL A 1 91 ? -5.754 -1.655 -3.99 1 98.38 91 VAL A CA 1
ATOM 709 C C . VAL A 1 91 ? -4.422 -2.395 -3.871 1 98.38 91 VAL A C 1
ATOM 711 O O . VAL A 1 91 ? -3.359 -1.812 -4.094 1 98.38 91 VAL A O 1
ATOM 714 N N . VAL A 1 92 ? -4.477 -3.604 -3.404 1 98.75 92 VAL A N 1
ATOM 715 C CA . VAL A 1 92 ? -3.375 -4.543 -3.572 1 98.75 92 VAL A CA 1
ATOM 716 C C . VAL A 1 92 ? -3.691 -5.516 -4.707 1 98.75 92 VAL A C 1
ATOM 718 O O . VAL A 1 92 ? -4.781 -6.094 -4.754 1 98.75 92 VAL A O 1
ATOM 721 N N . ARG A 1 93 ? -2.76 -5.66 -5.586 1 98.31 93 ARG A N 1
ATOM 722 C CA . ARG A 1 93 ? -2.941 -6.559 -6.719 1 98.31 93 ARG A CA 1
ATOM 723 C C . ARG A 1 93 ? -2.16 -7.855 -6.52 1 98.31 93 ARG A C 1
ATOM 725 O O . ARG A 1 93 ? -0.961 -7.824 -6.234 1 98.31 93 ARG A O 1
ATOM 732 N N . LEU A 1 94 ? -2.871 -8.961 -6.586 1 98.5 94 LEU A N 1
ATOM 733 C CA . LEU A 1 94 ? -2.186 -10.234 -6.805 1 98.5 94 LEU A CA 1
ATOM 734 C C . LEU A 1 94 ? -1.744 -10.367 -8.258 1 98.5 94 LEU A C 1
ATOM 736 O O . LEU A 1 94 ? -2.537 -10.758 -9.117 1 98.5 94 LEU A O 1
ATOM 740 N N . SER A 1 95 ? -0.508 -10.133 -8.508 1 97 95 SER A N 1
ATOM 741 C CA . SER A 1 95 ? -0.031 -10.016 -9.883 1 97 95 SER A CA 1
ATOM 742 C C . SER A 1 95 ? 0.295 -11.375 -10.477 1 97 95 SER A C 1
ATOM 744 O O . SER A 1 95 ? 0.197 -11.57 -11.695 1 97 95 SER A O 1
ATOM 746 N N . ARG A 1 96 ? 0.769 -12.266 -9.656 1 97.88 96 ARG A N 1
ATOM 747 C CA . ARG A 1 96 ? 1.118 -13.609 -10.102 1 97.88 96 ARG A CA 1
ATOM 748 C C . ARG A 1 96 ? 0.856 -14.641 -9.008 1 97.88 96 ARG A C 1
ATOM 750 O O . ARG A 1 96 ? 1.1 -14.375 -7.828 1 97.88 96 ARG A O 1
ATOM 757 N N . LEU A 1 97 ? 0.362 -15.742 -9.43 1 98.12 97 LEU A N 1
ATOM 758 C CA . LEU A 1 97 ? 0.154 -16.922 -8.594 1 98.12 97 LEU A CA 1
ATOM 759 C C . LEU A 1 97 ? 0.337 -18.203 -9.398 1 98.12 97 LEU A C 1
ATOM 761 O O . LEU A 1 97 ? -0.333 -18.406 -10.414 1 98.12 97 LEU A O 1
ATOM 765 N N . ALA A 1 98 ? 1.269 -18.969 -8.914 1 98.31 98 ALA A N 1
ATOM 766 C CA . ALA A 1 98 ? 1.534 -20.188 -9.68 1 98.31 98 ALA A CA 1
ATOM 767 C C . ALA A 1 98 ? 2.057 -21.297 -8.773 1 98.31 98 ALA A C 1
ATOM 769 O O . ALA A 1 98 ? 2.666 -21.031 -7.738 1 98.31 98 ALA A O 1
ATOM 770 N N . VAL A 1 99 ? 1.792 -22.5 -9.156 1 98.31 99 VAL A N 1
ATOM 771 C CA . VAL A 1 99 ? 2.27 -23.703 -8.484 1 98.31 99 VAL A CA 1
ATOM 772 C C . VAL A 1 99 ? 3.053 -24.578 -9.469 1 98.31 99 VAL A C 1
ATOM 774 O O . VAL A 1 99 ? 2.637 -24.75 -10.617 1 98.31 99 VAL A O 1
ATOM 777 N N . ASP A 1 100 ? 4.18 -25.062 -8.992 1 98.56 100 ASP A N 1
ATOM 778 C CA . ASP A 1 100 ? 4.961 -25.969 -9.828 1 98.56 100 ASP A CA 1
ATOM 779 C C . ASP A 1 100 ? 4.121 -27.156 -10.281 1 98.56 100 ASP A C 1
ATOM 781 O O . ASP A 1 100 ? 3.361 -27.719 -9.492 1 98.56 100 ASP A O 1
ATOM 785 N N . GLN A 1 101 ? 4.312 -27.578 -11.547 1 98.12 101 GLN A N 1
ATOM 786 C CA . GLN A 1 101 ? 3.514 -28.641 -12.156 1 98.12 101 GLN A CA 1
ATOM 787 C C . GLN A 1 101 ? 3.561 -29.922 -11.32 1 98.12 101 GLN A C 1
ATOM 789 O O . GLN A 1 101 ? 2.572 -30.656 -11.242 1 98.12 101 GLN A O 1
ATOM 794 N N . ARG A 1 102 ? 4.672 -30.25 -10.703 1 96.94 102 ARG A N 1
ATOM 795 C CA . ARG A 1 102 ? 4.875 -31.469 -9.93 1 96.94 102 ARG A CA 1
ATOM 796 C C . ARG A 1 102 ? 3.996 -31.484 -8.688 1 96.94 102 ARG A C 1
ATOM 798 O O . ARG A 1 102 ? 3.748 -32.531 -8.102 1 96.94 102 ARG A O 1
ATOM 805 N N . TYR A 1 103 ? 3.52 -30.266 -8.281 1 96.31 103 TYR A N 1
ATOM 806 C CA . TYR A 1 103 ? 2.838 -30.188 -7 1 96.31 103 TYR A CA 1
ATOM 807 C C . TYR A 1 103 ? 1.419 -29.656 -7.168 1 96.31 103 TYR A C 1
ATOM 809 O O . TYR A 1 103 ? 0.761 -29.312 -6.184 1 96.31 103 TYR A O 1
ATOM 817 N N . GLN A 1 104 ? 0.956 -29.484 -8.383 1 95.06 104 GLN A N 1
ATOM 818 C CA . GLN A 1 104 ? -0.399 -29 -8.641 1 95.06 104 GLN A CA 1
ATOM 819 C C . GLN A 1 104 ? -1.438 -30.016 -8.156 1 95.06 104 GLN A C 1
ATOM 821 O O . GLN A 1 104 ? -1.16 -31.203 -8.078 1 95.06 104 GLN A O 1
ATOM 826 N N . GLY A 1 105 ? -2.572 -29.5 -7.715 1 92.69 105 GLY A N 1
ATOM 827 C CA . GLY A 1 105 ? -3.645 -30.359 -7.246 1 92.69 105 GLY A CA 1
ATOM 828 C C . GLY A 1 105 ? -3.533 -30.703 -5.773 1 92.69 105 GLY A C 1
ATOM 829 O O . GLY A 1 105 ? -4.289 -31.531 -5.266 1 92.69 105 GLY A O 1
ATOM 830 N N . GLN A 1 106 ? -2.664 -30.078 -5.059 1 93.69 106 GLN A N 1
ATOM 831 C CA . GLN A 1 106 ? -2.422 -30.359 -3.648 1 93.69 106 GLN A CA 1
ATOM 832 C C . GLN A 1 106 ? -2.805 -29.188 -2.77 1 93.69 106 GLN A C 1
ATOM 834 O O . GLN A 1 106 ? -2.264 -29.016 -1.676 1 93.69 106 GLN A O 1
ATOM 839 N N . GLN A 1 107 ? -3.557 -28.234 -3.275 1 94.25 107 GLN A N 1
ATOM 840 C CA . GLN A 1 107 ? -4.133 -27.094 -2.557 1 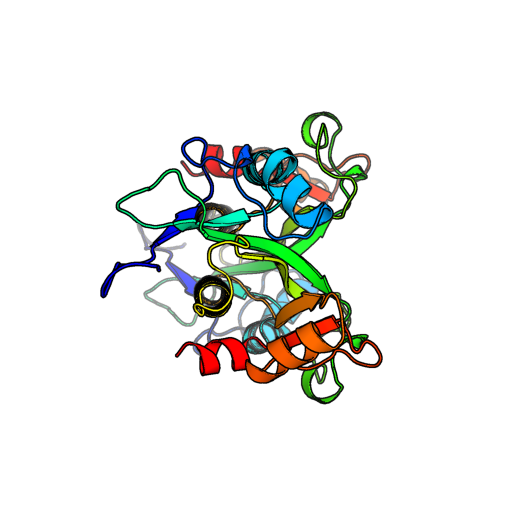94.25 107 GLN A CA 1
ATOM 841 C C . GLN A 1 107 ? -3.059 -26.078 -2.182 1 94.25 107 GLN A C 1
ATOM 843 O O . GLN A 1 107 ? -3.264 -25.25 -1.294 1 94.25 107 GLN A O 1
ATOM 848 N N . ILE A 1 108 ? -1.883 -26.188 -2.785 1 96.81 108 ILE A N 1
ATOM 849 C CA . ILE A 1 108 ? -0.809 -25.234 -2.523 1 96.81 108 ILE A CA 1
ATOM 850 C C . ILE A 1 108 ? -1.229 -23.844 -2.99 1 96.81 108 ILE A C 1
ATOM 852 O O . ILE A 1 108 ? -0.972 -22.844 -2.307 1 96.81 108 ILE A O 1
ATOM 856 N N . GLY A 1 109 ? -1.888 -23.766 -4.168 1 96.25 109 GLY A N 1
ATOM 857 C CA . GLY A 1 109 ? -2.377 -22.5 -4.676 1 96.25 109 GLY A CA 1
ATOM 858 C C . GLY A 1 109 ? -3.326 -21.797 -3.719 1 96.25 109 GLY A C 1
ATOM 859 O O . GLY A 1 109 ? -3.24 -20.578 -3.525 1 96.25 109 GLY A O 1
ATOM 860 N N . GLN A 1 110 ? -4.184 -22.609 -3.15 1 95.19 110 GLN A N 1
ATOM 861 C CA . GLN A 1 110 ? -5.1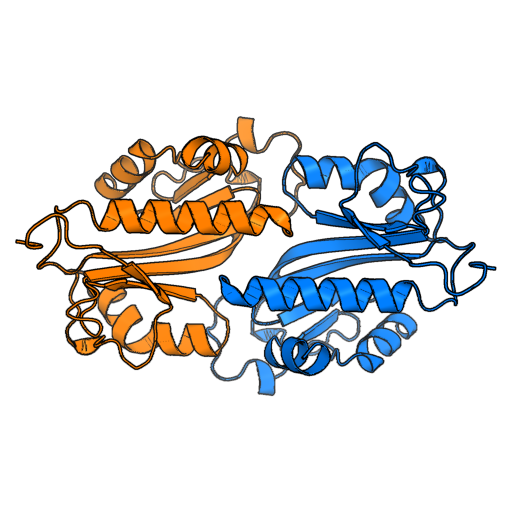21 -22.078 -2.176 1 95.19 110 GLN A CA 1
ATOM 862 C C . GLN A 1 110 ? -4.391 -21.516 -0.957 1 95.19 110 GLN A C 1
ATOM 864 O O . GLN A 1 110 ? -4.723 -20.438 -0.464 1 95.19 110 GLN A O 1
ATOM 869 N N . ARG A 1 111 ? -3.453 -22.219 -0.475 1 96.62 111 ARG A N 1
ATOM 870 C CA . ARG A 1 111 ? -2.684 -21.781 0.682 1 96.62 111 ARG A CA 1
ATOM 871 C C . ARG A 1 111 ? -1.938 -20.484 0.378 1 96.62 111 ARG A C 1
ATOM 873 O O . ARG A 1 111 ? -1.856 -19.594 1.229 1 96.62 111 ARG A O 1
ATOM 880 N N . LEU A 1 112 ? -1.403 -20.391 -0.814 1 98 112 LEU A N 1
ATOM 881 C CA . LEU A 1 112 ? -0.718 -19.172 -1.249 1 98 112 LEU A CA 1
ATOM 882 C C . LEU A 1 112 ? -1.682 -18 -1.304 1 98 112 LEU A C 1
ATOM 884 O O . LEU A 1 112 ? -1.356 -16.906 -0.839 1 98 112 LEU A O 1
ATOM 888 N N . LEU A 1 113 ? -2.848 -18.219 -1.853 1 97.5 113 LEU A N 1
ATOM 889 C CA . LEU A 1 113 ? -3.859 -17.172 -1.951 1 97.5 113 LEU A CA 1
ATOM 890 C C . LEU A 1 113 ? -4.27 -16.672 -0.567 1 97.5 113 LEU A C 1
ATOM 892 O O . LEU A 1 113 ? -4.32 -15.469 -0.322 1 97.5 113 LEU A O 1
ATOM 896 N N . VAL A 1 114 ? -4.543 -17.562 0.325 1 97.19 114 VAL A N 1
ATOM 897 C CA . VAL A 1 114 ? -4.945 -17.219 1.683 1 97.19 114 VAL A CA 1
ATOM 898 C C . VAL A 1 114 ? -3.822 -16.453 2.375 1 97.19 114 VAL A C 1
ATOM 900 O O . VAL A 1 114 ? -4.074 -15.477 3.086 1 97.19 114 VAL A O 1
ATOM 903 N N . ASP A 1 115 ? -2.615 -16.891 2.217 1 98.31 115 ASP A N 1
ATOM 904 C CA . ASP A 1 115 ? -1.475 -16.188 2.789 1 98.31 115 ASP A CA 1
ATOM 905 C C . ASP A 1 115 ? -1.434 -14.734 2.311 1 98.31 115 ASP A C 1
ATOM 907 O O . ASP A 1 115 ? -1.18 -13.82 3.1 1 98.31 115 ASP A O 1
ATOM 911 N N . ALA A 1 116 ? -1.647 -14.508 1.01 1 98.5 116 ALA A N 1
ATOM 912 C CA . ALA A 1 116 ? -1.7 -13.164 0.454 1 98.5 116 ALA A CA 1
ATOM 913 C C . ALA A 1 116 ? -2.797 -12.336 1.121 1 98.5 116 ALA A C 1
ATOM 915 O O . ALA A 1 116 ? -2.574 -11.18 1.493 1 98.5 116 ALA A O 1
ATOM 916 N N . MET A 1 117 ? -3.98 -12.938 1.268 1 98.25 117 MET A N 1
ATOM 917 C CA . MET A 1 117 ? -5.102 -12.25 1.901 1 98.25 117 MET A CA 1
ATOM 918 C C . MET A 1 117 ? -4.758 -11.852 3.336 1 98.25 117 MET A C 1
ATOM 920 O O . MET A 1 117 ? -5.051 -10.734 3.766 1 98.25 117 MET A O 1
ATOM 924 N N . VAL A 1 118 ? -4.125 -12.742 4.074 1 98.31 118 VAL A N 1
ATOM 925 C CA . VAL A 1 118 ? -3.746 -12.492 5.465 1 98.31 118 VAL A CA 1
ATOM 926 C C . VAL A 1 118 ? -2.773 -11.32 5.531 1 98.31 118 VAL A C 1
ATOM 928 O O . VAL A 1 118 ? -2.898 -10.453 6.402 1 98.31 118 VAL A O 1
ATOM 931 N N . ARG A 1 119 ? -1.822 -11.281 4.668 1 98.31 119 ARG A N 1
ATOM 932 C CA . ARG A 1 119 ? -0.862 -10.18 4.633 1 98.31 119 ARG A CA 1
ATOM 933 C C . ARG A 1 119 ? -1.562 -8.852 4.383 1 98.31 119 ARG A C 1
ATOM 935 O O . ARG A 1 119 ? -1.194 -7.832 4.969 1 98.31 119 ARG A O 1
ATOM 942 N N . ILE A 1 120 ? -2.537 -8.859 3.5 1 98.5 120 ILE A N 1
ATOM 943 C CA . ILE A 1 120 ? -3.268 -7.629 3.205 1 98.5 120 ILE A CA 1
ATOM 944 C C . ILE A 1 120 ? -4.07 -7.199 4.43 1 98.5 120 ILE A C 1
ATOM 946 O O . ILE A 1 120 ? -4.148 -6.012 4.742 1 98.5 120 ILE A O 1
ATOM 950 N N . VAL A 1 121 ? -4.676 -8.156 5.098 1 98.06 121 VAL A N 1
ATOM 951 C CA . VAL A 1 121 ? -5.438 -7.82 6.297 1 98.06 121 VAL A CA 1
ATOM 952 C C . VAL A 1 121 ? -4.516 -7.172 7.332 1 98.06 121 VAL A C 1
ATOM 954 O O . VAL A 1 121 ? -4.902 -6.211 8 1 98.06 121 VAL A O 1
ATOM 957 N N . ARG A 1 122 ? -3.277 -7.617 7.469 1 97.56 122 ARG A N 1
ATOM 958 C CA . ARG A 1 122 ? -2.311 -7.004 8.367 1 97.56 122 ARG A CA 1
ATOM 959 C C . ARG A 1 122 ? -1.949 -5.594 7.91 1 97.56 122 ARG A C 1
ATOM 961 O O . ARG A 1 122 ? -1.748 -4.699 8.734 1 97.56 122 ARG A O 1
ATOM 968 N N . LEU A 1 123 ? -1.844 -5.461 6.621 1 97.94 123 LEU A N 1
ATOM 969 C CA . LEU A 1 123 ? -1.575 -4.152 6.039 1 97.94 123 LEU A CA 1
ATOM 970 C C . LEU A 1 123 ? -2.602 -3.125 6.508 1 97.94 123 LEU A C 1
ATOM 972 O O . LEU A 1 123 ? -2.266 -1.958 6.719 1 97.94 123 LEU A O 1
ATOM 976 N N . LEU A 1 124 ? -3.875 -3.559 6.703 1 97.31 124 LEU A N 1
ATOM 977 C CA . LEU A 1 124 ? -4.996 -2.682 7.035 1 97.31 124 LEU A CA 1
ATOM 978 C C . LEU A 1 124 ? -4.816 -2.076 8.422 1 97.31 124 LEU A C 1
ATOM 980 O O . LEU A 1 124 ? -5.52 -1.128 8.789 1 97.31 124 LEU A O 1
ATOM 984 N N . ASP A 1 125 ? -3.844 -2.576 9.203 1 96.19 125 ASP A N 1
ATOM 985 C CA . ASP A 1 125 ? -3.578 -2.023 10.531 1 96.19 125 ASP A CA 1
ATOM 986 C C . ASP A 1 125 ? -3.004 -0.612 10.43 1 96.19 125 ASP A C 1
ATOM 988 O O . ASP A 1 125 ? -3.211 0.214 11.32 1 96.19 125 ASP A O 1
ATOM 992 N N . GLU A 1 126 ? -2.316 -0.359 9.336 1 97.81 126 GLU A N 1
ATOM 993 C CA . GLU A 1 126 ? -1.606 0.916 9.297 1 97.81 126 GLU A CA 1
ATOM 994 C C . GLU A 1 126 ? -1.869 1.66 7.992 1 97.81 126 GLU A C 1
ATOM 996 O O . GLU A 1 126 ? -1.608 2.859 7.895 1 97.81 126 GLU A O 1
ATOM 1001 N N . PHE A 1 127 ? -2.33 0.974 7.051 1 98.25 127 PHE A N 1
ATOM 1002 C CA . PHE A 1 127 ? -2.625 1.576 5.758 1 98.25 127 PHE A CA 1
ATOM 1003 C C . PHE A 1 127 ? -4.027 1.201 5.293 1 98.25 127 PHE A C 1
ATOM 1005 O O . PHE A 1 127 ? -4.723 0.433 5.961 1 98.25 127 PHE A O 1
ATOM 1012 N N . ALA A 1 128 ? -4.492 1.853 4.215 1 97.62 128 ALA A N 1
ATOM 1013 C CA . ALA A 1 128 ? -5.836 1.627 3.686 1 97.62 128 ALA A CA 1
ATOM 1014 C C . ALA A 1 128 ? -5.781 1.07 2.266 1 97.62 128 ALA A C 1
ATOM 1016 O O . ALA A 1 128 ? -5.008 1.552 1.434 1 97.62 128 ALA A O 1
ATOM 1017 N N . VAL A 1 129 ? -6.508 0.074 2.025 1 98.06 129 VAL A N 1
ATOM 1018 C CA . VAL A 1 129 ? -6.824 -0.393 0.679 1 98.06 129 VAL A CA 1
ATOM 1019 C C . VAL A 1 129 ? -8.297 -0.781 0.599 1 98.06 129 VAL A C 1
ATOM 1021 O O . VAL A 1 129 ? -8.844 -1.375 1.532 1 98.06 129 VAL A O 1
ATOM 1024 N N . VAL A 1 130 ? -8.914 -0.455 -0.539 1 97.56 130 VAL A N 1
ATOM 1025 C CA . VAL A 1 130 ? -10.352 -0.692 -0.63 1 97.56 130 VAL A CA 1
ATOM 1026 C C . VAL A 1 130 ? -10.617 -2.152 -0.993 1 97.56 130 VAL A C 1
ATOM 1028 O O . VAL A 1 130 ? -11.695 -2.684 -0.718 1 97.56 130 VAL A O 1
ATOM 1031 N N . ALA A 1 131 ? -9.594 -2.76 -1.683 1 97.94 131 ALA A N 1
ATOM 1032 C CA . ALA A 1 131 ? -9.82 -4.125 -2.152 1 97.94 131 ALA A CA 1
ATOM 1033 C C . ALA A 1 131 ? -8.508 -4.793 -2.551 1 97.94 131 ALA A C 1
ATOM 1035 O O . ALA A 1 131 ? -7.484 -4.125 -2.719 1 97.94 131 ALA A O 1
ATOM 1036 N N . MET A 1 132 ? -8.555 -6.086 -2.566 1 98.56 132 MET A N 1
ATOM 1037 C CA . MET A 1 132 ? -7.602 -6.895 -3.322 1 98.56 132 MET A CA 1
ATOM 1038 C C . MET A 1 132 ? -8.102 -7.152 -4.738 1 98.56 132 MET A C 1
ATOM 1040 O O . MET A 1 132 ? -9.289 -7.441 -4.938 1 98.56 132 MET A O 1
ATOM 1044 N N . VAL A 1 133 ? -7.199 -7.047 -5.754 1 98.31 133 VAL A N 1
ATOM 1045 C CA . VAL A 1 133 ? -7.633 -7.27 -7.129 1 98.31 133 VAL A CA 1
ATOM 1046 C C . VAL A 1 133 ? -6.789 -8.367 -7.766 1 98.31 133 VAL A C 1
ATOM 1048 O O . VAL A 1 133 ? -5.637 -8.578 -7.379 1 98.31 133 VAL A O 1
ATOM 1051 N N . VAL A 1 134 ? -7.367 -9.125 -8.695 1 98.12 134 VAL A N 1
ATOM 1052 C CA . VAL A 1 134 ? -6.684 -10.195 -9.422 1 98.12 134 VAL A CA 1
ATOM 1053 C C . VAL A 1 134 ? -7.137 -10.203 -10.883 1 98.12 134 VAL A C 1
ATOM 1055 O O . VAL A 1 134 ? -8.289 -9.875 -11.18 1 98.12 134 VAL A O 1
ATOM 1058 N N . ASP A 1 135 ? -6.211 -10.445 -11.789 1 96.69 135 ASP A N 1
ATOM 1059 C CA . ASP A 1 135 ? -6.527 -10.703 -13.188 1 96.69 135 ASP A CA 1
ATOM 1060 C C . ASP A 1 135 ? -6.5 -12.195 -13.492 1 96.69 135 ASP A C 1
ATOM 1062 O O . ASP A 1 135 ? -5.43 -12.805 -13.539 1 96.69 135 ASP A O 1
ATOM 1066 N N . ALA A 1 136 ? -7.648 -12.734 -13.773 1 96.69 136 ALA A N 1
ATOM 1067 C CA . ALA A 1 136 ? -7.738 -14.148 -14.117 1 96.69 136 ALA A CA 1
ATOM 1068 C C . ALA A 1 136 ? -7.277 -14.391 -15.547 1 96.69 136 ALA A C 1
ATOM 1070 O O . ALA A 1 136 ? -7.582 -13.609 -16.453 1 96.69 136 ALA A O 1
ATOM 1071 N N . LYS A 1 137 ? -6.586 -15.43 -15.742 1 93.69 137 LYS A N 1
ATOM 1072 C CA . LYS A 1 137 ? -6.066 -15.742 -17.062 1 93.69 137 LYS A CA 1
ATOM 1073 C C . LYS A 1 137 ? -7.176 -16.25 -17.984 1 93.69 137 LYS A C 1
ATOM 1075 O O . LYS A 1 137 ? -7.105 -16.062 -19.203 1 93.69 137 LYS A O 1
ATOM 1080 N N . ASP A 1 138 ? -8.172 -16.891 -17.469 1 94.56 138 ASP A N 1
ATOM 1081 C CA . ASP A 1 138 ? -9.289 -17.438 -18.219 1 94.56 138 ASP A CA 1
ATOM 1082 C C . ASP A 1 138 ? -10.508 -17.641 -17.328 1 94.56 138 ASP A C 1
ATOM 1084 O O . ASP A 1 138 ? -10.484 -17.281 -16.141 1 94.56 138 ASP A O 1
ATOM 1088 N N . ALA A 1 139 ? -11.547 -18.219 -17.922 1 96.19 139 ALA A N 1
ATOM 1089 C CA . ALA A 1 139 ? -12.82 -18.375 -17.234 1 96.19 139 ALA A CA 1
ATOM 1090 C C . ALA A 1 139 ? -12.703 -19.344 -16.062 1 96.19 139 ALA A C 1
ATOM 1092 O O . ALA A 1 139 ? -13.352 -19.188 -15.031 1 96.19 139 ALA A O 1
ATOM 1093 N N . GLN A 1 140 ? -11.953 -20.312 -16.266 1 94.25 140 GLN A N 1
ATOM 1094 C CA . GLN A 1 140 ? -11.75 -21.297 -15.203 1 94.25 140 GLN A CA 1
ATOM 1095 C C . GLN A 1 140 ? -11.086 -20.656 -13.992 1 94.25 140 GLN A C 1
ATOM 1097 O O . GLN A 1 140 ? -11.508 -20.891 -12.852 1 94.25 140 GLN A O 1
ATOM 1102 N N . ALA A 1 141 ? -10.039 -19.859 -14.219 1 94.56 141 ALA A N 1
ATOM 1103 C CA . ALA A 1 141 ? -9.375 -19.141 -13.141 1 94.56 141 ALA A CA 1
ATOM 1104 C C . ALA A 1 141 ? -10.336 -18.172 -12.453 1 94.56 141 ALA A C 1
ATOM 1106 O O . ALA A 1 141 ? -10.336 -18.062 -11.227 1 94.56 141 ALA A O 1
ATOM 1107 N N . ALA A 1 142 ? -11.117 -17.5 -13.258 1 97.25 142 ALA A N 1
ATOM 1108 C CA . ALA A 1 142 ? -12.094 -16.578 -12.703 1 97.25 142 ALA A CA 1
ATOM 1109 C C . ALA A 1 142 ? -13.047 -17.281 -11.75 1 97.25 142 ALA A C 1
ATOM 1111 O O . ALA A 1 142 ? -13.328 -16.797 -10.656 1 97.25 142 ALA A O 1
ATOM 1112 N N . ALA A 1 143 ? -13.508 -18.453 -12.141 1 96.06 143 ALA A N 1
ATOM 1113 C CA . ALA A 1 143 ? -14.398 -19.25 -11.305 1 96.06 143 ALA A CA 1
ATOM 1114 C C . ALA A 1 143 ? -13.711 -19.672 -10.008 1 96.06 143 ALA A C 1
ATOM 1116 O O . ALA A 1 143 ? -14.336 -19.688 -8.938 1 96.06 143 ALA A O 1
ATOM 1117 N N . TYR A 1 144 ? -12.531 -20 -10.188 1 93.56 144 TYR A N 1
ATOM 1118 C CA . TYR A 1 144 ? -11.727 -20.344 -9.023 1 93.56 144 TYR A CA 1
ATOM 1119 C C . TYR A 1 144 ? -11.688 -19.203 -8.023 1 93.56 144 TYR A C 1
ATOM 1121 O O . TYR A 1 144 ? -11.953 -19.406 -6.832 1 93.56 144 TYR A O 1
ATOM 1129 N N . TYR A 1 145 ? -11.352 -18 -8.383 1 96.88 145 TYR A N 1
ATOM 1130 C CA . TYR A 1 145 ? -11.281 -16.828 -7.504 1 96.88 145 TYR A CA 1
ATOM 1131 C C . TYR A 1 145 ? -12.656 -16.516 -6.914 1 96.88 145 TYR A C 1
ATOM 1133 O O . TYR A 1 145 ? -12.758 -16.094 -5.762 1 96.88 145 TYR A O 1
ATOM 1141 N N . GLN A 1 146 ? -13.672 -16.719 -7.723 1 96.12 146 GLN A N 1
ATOM 1142 C CA . GLN A 1 146 ? -15.023 -16.469 -7.23 1 96.12 146 GLN A CA 1
ATOM 1143 C C . GLN A 1 146 ? -15.367 -17.391 -6.07 1 96.12 146 GLN A C 1
ATOM 1145 O O . GLN A 1 146 ? -16.078 -17 -5.141 1 96.12 146 GLN A O 1
ATOM 1150 N N . HIS A 1 147 ? -14.883 -18.594 -6.086 1 93.06 147 HIS A N 1
ATOM 1151 C CA . HIS A 1 147 ? -15.086 -19.547 -5.008 1 93.06 147 HIS A CA 1
ATOM 1152 C C . HIS A 1 147 ? -14.477 -19.062 -3.703 1 93.06 147 HIS A C 1
ATOM 1154 O O . HIS A 1 147 ? -14.938 -19.422 -2.619 1 93.06 147 HIS A O 1
ATOM 1160 N N . PHE A 1 148 ? -13.523 -18.219 -3.811 1 92.5 148 PHE A N 1
ATOM 1161 C CA . PHE A 1 148 ? -12.859 -17.688 -2.627 1 92.5 148 PHE A CA 1
ATOM 1162 C C . PHE A 1 148 ? -13.484 -16.359 -2.211 1 92.5 148 PHE A C 1
ATOM 1164 O O . PHE A 1 148 ? -13.016 -15.719 -1.266 1 92.5 148 PHE A O 1
ATOM 1171 N N . GLY A 1 149 ? -14.43 -15.852 -2.963 1 94.5 149 GLY A N 1
ATOM 1172 C CA . GLY A 1 149 ? -15.148 -14.664 -2.529 1 94.5 149 GLY A CA 1
ATOM 1173 C C . GLY A 1 149 ? -14.883 -13.453 -3.4 1 94.5 149 GLY A C 1
ATOM 1174 O O . GLY A 1 149 ? -15.406 -12.367 -3.143 1 94.5 149 GLY A O 1
ATOM 1175 N N . PHE A 1 150 ? -14.094 -13.672 -4.457 1 97.75 150 PHE A N 1
ATOM 1176 C CA . PHE A 1 150 ? -13.883 -12.562 -5.383 1 97.75 150 PHE A CA 1
ATOM 1177 C C . PHE A 1 150 ? -15.094 -12.367 -6.281 1 97.75 150 PHE A C 1
ATOM 1179 O O . PHE A 1 150 ? -15.836 -13.312 -6.543 1 97.75 150 PHE A O 1
ATOM 1186 N N . THR A 1 151 ? -15.273 -11.172 -6.703 1 97.06 151 THR A N 1
ATOM 1187 C CA . THR A 1 151 ? -16.359 -10.852 -7.629 1 97.06 151 THR A CA 1
ATOM 1188 C C . THR A 1 151 ? -15.82 -10.102 -8.844 1 97.06 151 THR A C 1
ATOM 1190 O O . THR A 1 151 ? -14.906 -9.281 -8.719 1 97.06 151 THR A O 1
ATOM 1193 N N . PRO A 1 152 ? -16.359 -10.352 -10.055 1 96.88 152 PRO A N 1
ATOM 1194 C CA . PRO A 1 152 ? -15.883 -9.633 -11.234 1 96.88 152 PRO A CA 1
ATOM 1195 C C . PRO A 1 152 ? -16.141 -8.125 -11.148 1 96.88 152 PRO A C 1
ATOM 1197 O O . PRO A 1 152 ? -17.156 -7.703 -10.594 1 96.88 152 PRO A O 1
ATOM 1200 N N . LEU A 1 153 ? -15.148 -7.383 -11.672 1 95 153 LEU A N 1
ATOM 1201 C CA . LEU A 1 153 ? -15.383 -5.957 -11.883 1 95 153 LEU A CA 1
ATOM 1202 C C . LEU A 1 153 ? -16.484 -5.734 -12.922 1 95 153 LEU A C 1
ATOM 1204 O O . LEU A 1 153 ? -16.719 -6.59 -13.773 1 95 153 LEU A O 1
ATOM 1208 N N . LEU A 1 154 ? -17.031 -4.539 -12.836 1 90.88 154 LEU A N 1
ATOM 1209 C CA . LEU A 1 154 ? -18.109 -4.203 -13.758 1 90.88 154 LEU A CA 1
ATOM 1210 C C . LEU A 1 154 ? -17.641 -4.32 -15.203 1 90.88 154 LEU A C 1
ATOM 1212 O O . LEU A 1 154 ? -16.625 -3.727 -15.586 1 90.88 154 LEU A O 1
ATOM 1216 N N . ASP A 1 155 ? -18.203 -5.129 -15.977 1 90.12 155 ASP A N 1
ATOM 1217 C CA . ASP A 1 155 ? -18.016 -5.336 -17.406 1 90.12 155 ASP A CA 1
ATOM 1218 C C . ASP A 1 155 ? -16.625 -5.91 -17.703 1 90.12 155 ASP A C 1
ATOM 1220 O O . ASP A 1 155 ? -16.109 -5.727 -18.812 1 90.12 155 ASP A O 1
ATOM 1224 N N . GLU A 1 156 ? -15.938 -6.395 -16.75 1 94.5 156 GLU A N 1
ATOM 1225 C CA . GLU A 1 156 ? -14.648 -7.062 -16.891 1 94.5 156 GLU A CA 1
ATOM 1226 C C . GLU A 1 156 ? -14.641 -8.414 -16.188 1 94.5 156 GLU A C 1
ATOM 1228 O O . GLU A 1 156 ? -14.094 -8.539 -15.086 1 94.5 156 GLU A O 1
ATOM 1233 N N . PRO A 1 157 ? -15.07 -9.414 -16.875 1 93.94 157 PRO A N 1
ATOM 1234 C CA . PRO A 1 157 ? -15.305 -10.703 -16.203 1 93.94 157 PRO A CA 1
ATOM 1235 C C . PRO A 1 157 ? -14.023 -11.359 -15.719 1 93.94 157 PRO A C 1
ATOM 1237 O O . PRO A 1 157 ? -14.055 -12.188 -14.805 1 93.94 157 PRO A O 1
ATOM 1240 N N . LEU A 1 158 ? -12.883 -11.008 -16.312 1 97.12 158 LEU A N 1
ATOM 1241 C CA . LEU A 1 158 ? -11.641 -11.688 -15.953 1 97.12 158 LEU A CA 1
ATOM 1242 C C . LEU A 1 158 ? -10.852 -10.859 -14.938 1 97.12 158 LEU A C 1
ATOM 1244 O O . LEU A 1 158 ? -9.805 -11.297 -14.461 1 97.12 158 LEU A O 1
ATOM 1248 N N . LYS A 1 159 ? -11.305 -9.719 -14.641 1 97.56 159 LYS A N 1
ATOM 1249 C CA . LYS A 1 159 ? -10.75 -8.898 -13.562 1 97.56 159 LYS A CA 1
ATOM 1250 C C . LYS A 1 159 ? -11.656 -8.938 -12.328 1 97.56 159 LYS A C 1
ATOM 1252 O O . LYS A 1 159 ? -12.836 -8.586 -12.406 1 97.56 159 LYS A O 1
ATOM 1257 N N . LEU A 1 160 ? -11.164 -9.461 -11.281 1 98.31 160 LEU A N 1
ATOM 1258 C CA . LEU A 1 160 ? -11.969 -9.672 -10.078 1 98.31 160 LEU A CA 1
ATOM 1259 C C . LEU A 1 160 ? -11.375 -8.922 -8.891 1 98.31 160 LEU A C 1
ATOM 1261 O O . LEU A 1 160 ? -10.211 -8.516 -8.93 1 98.31 160 LEU A O 1
ATOM 1265 N N . TYR A 1 161 ? -12.211 -8.719 -7.902 1 98.12 161 TYR A N 1
ATOM 1266 C CA . TYR A 1 161 ? -11.742 -8.039 -6.699 1 98.12 161 TYR A CA 1
ATOM 1267 C C . TYR A 1 161 ? -12.5 -8.531 -5.469 1 98.12 161 TYR A C 1
ATOM 1269 O O . TYR A 1 161 ? -13.57 -9.141 -5.59 1 98.12 161 TYR A O 1
ATOM 1277 N N . MET A 1 162 ? -11.953 -8.43 -4.324 1 97.81 162 MET A N 1
ATOM 1278 C CA . MET A 1 162 ? -12.547 -8.648 -3.008 1 97.81 162 MET A CA 1
ATOM 1279 C C . MET A 1 162 ? -12.352 -7.422 -2.115 1 97.81 162 MET A C 1
ATOM 1281 O O . MET A 1 162 ? -11.219 -7.047 -1.808 1 97.81 162 MET A O 1
ATOM 1285 N N . PRO A 1 163 ? -13.453 -6.809 -1.676 1 96.94 163 PRO A N 1
ATOM 1286 C CA . PRO A 1 163 ? -13.336 -5.629 -0.815 1 96.94 163 PRO A CA 1
ATOM 1287 C C . PRO A 1 163 ? -12.625 -5.93 0.501 1 96.94 163 PRO A C 1
ATOM 1289 O O . PRO A 1 163 ? -12.656 -7.062 0.983 1 96.94 163 PRO A O 1
ATOM 1292 N N . ALA A 1 164 ? -12.031 -4.922 1.085 1 97 164 ALA A N 1
ATOM 1293 C CA . ALA A 1 164 ? -11.297 -5.055 2.336 1 97 164 ALA A CA 1
ATOM 1294 C C . ALA A 1 164 ? -12.141 -5.742 3.404 1 97 164 ALA A C 1
ATOM 1296 O O . ALA A 1 164 ? -11.648 -6.613 4.125 1 97 164 ALA A O 1
ATOM 1297 N N . GLY A 1 165 ? -13.383 -5.293 3.502 1 95.06 165 GLY A N 1
ATOM 1298 C CA . GLY A 1 165 ? -14.258 -5.938 4.461 1 95.06 165 GLY A CA 1
ATOM 1299 C C . GLY A 1 165 ? -14.406 -7.43 4.227 1 95.06 165 GLY A C 1
ATOM 1300 O O . GLY A 1 165 ? -14.453 -8.211 5.18 1 95.06 165 GLY A O 1
ATOM 1301 N N . GLY A 1 166 ? -14.5 -7.867 2.992 1 95.5 166 GLY A N 1
ATOM 1302 C CA . GLY A 1 166 ? -14.547 -9.273 2.639 1 95.5 166 GLY A CA 1
ATOM 1303 C C . GLY A 1 166 ? -13.281 -10.031 3.006 1 95.5 166 GLY A C 1
ATOM 1304 O O . GLY A 1 166 ? -13.344 -11.18 3.445 1 95.5 166 GLY A O 1
ATOM 1305 N N . LEU A 1 167 ? -12.102 -9.367 2.799 1 97.19 167 LEU A N 1
ATOM 1306 C CA . LEU A 1 167 ? -10.828 -9.969 3.172 1 97.19 167 LEU A CA 1
ATOM 1307 C C . LEU A 1 167 ? -10.789 -10.266 4.668 1 97.19 167 LEU A C 1
ATOM 1309 O O . LEU A 1 167 ? -10.398 -11.367 5.078 1 97.19 167 LEU A O 1
ATOM 1313 N N . VAL A 1 168 ? -11.211 -9.312 5.469 1 95.88 168 VAL A N 1
ATOM 1314 C CA . VAL A 1 168 ? -11.211 -9.461 6.918 1 95.88 168 VAL A CA 1
ATOM 1315 C C . VAL A 1 168 ? -12.133 -10.602 7.32 1 95.88 168 VAL A C 1
ATOM 1317 O O . VAL A 1 168 ? -11.773 -11.438 8.156 1 95.88 168 VAL A O 1
ATOM 1320 N N . ALA A 1 169 ? -13.258 -10.695 6.684 1 94.25 169 ALA A N 1
ATOM 1321 C CA . ALA A 1 169 ? -14.227 -11.742 6.988 1 94.25 169 ALA A CA 1
ATOM 1322 C C . ALA A 1 169 ? -13.695 -13.117 6.605 1 94.25 169 ALA A C 1
ATOM 1324 O O . ALA A 1 169 ? -13.953 -14.109 7.293 1 94.25 169 ALA A O 1
ATOM 1325 N N . ALA A 1 170 ? -12.992 -13.156 5.535 1 91.31 170 ALA A N 1
ATOM 1326 C CA . ALA A 1 170 ? -12.508 -14.414 4.988 1 91.31 170 ALA A CA 1
ATOM 1327 C C . ALA A 1 170 ? -11.391 -14.992 5.855 1 91.31 170 ALA A C 1
ATOM 1329 O O . ALA A 1 170 ? -11.258 -16.219 5.977 1 91.31 170 ALA A O 1
ATOM 1330 N N . VAL A 1 171 ? -10.484 -14.094 6.445 1 88.25 171 VAL A N 1
ATOM 1331 C CA . VAL A 1 171 ? -9.305 -14.578 7.156 1 88.25 171 VAL A CA 1
ATOM 1332 C C . VAL A 1 171 ? -9.57 -14.578 8.656 1 88.25 171 VAL A C 1
ATOM 1334 O O . VAL A 1 171 ? -8.898 -15.281 9.414 1 88.25 171 VAL A O 1
ATOM 1337 N N . GLY A 1 172 ? -10.453 -13.625 9.234 1 73.56 172 GLY A N 1
ATOM 1338 C CA . GLY A 1 172 ? -10.789 -13.57 10.648 1 73.56 172 GLY A CA 1
ATOM 1339 C C . GLY A 1 172 ? -11.703 -14.695 11.086 1 73.56 172 GLY A C 1
ATOM 1340 O O . GLY A 1 172 ? -11.352 -15.477 11.977 1 73.56 172 GLY A O 1
ATOM 1341 N N . MET B 1 1 ? 2.258 26.562 25.828 1 33.91 1 MET B N 1
ATOM 1342 C CA . MET B 1 1 ? 3.549 25.891 25.906 1 33.91 1 MET B CA 1
ATOM 1343 C C . MET B 1 1 ? 3.363 24.391 26.125 1 33.91 1 MET B C 1
ATOM 1345 O O . MET B 1 1 ? 2.459 23.969 26.844 1 33.91 1 MET B O 1
ATOM 1349 N N . ILE B 1 2 ? 3.539 23.469 25.078 1 47.59 2 ILE B N 1
ATOM 1350 C CA . ILE B 1 2 ? 3.428 22.062 25.453 1 47.59 2 ILE B CA 1
ATOM 1351 C C . ILE B 1 2 ? 4.07 21.828 26.812 1 47.59 2 ILE B C 1
ATOM 1353 O O . ILE B 1 2 ? 5.238 22.156 27.016 1 47.59 2 ILE B O 1
ATOM 1357 N N . SER B 1 3 ? 3.584 21.984 27.922 1 42.41 3 SER B N 1
ATOM 1358 C CA . SER B 1 3 ? 4.242 21.812 29.219 1 42.41 3 SER B CA 1
ATOM 1359 C C . SER B 1 3 ? 5.473 20.922 29.094 1 42.41 3 SER B C 1
ATOM 1361 O O . SER B 1 3 ? 5.641 20.203 28.094 1 42.41 3 SER B O 1
ATOM 1363 N N . SER B 1 4 ? 6.242 20.5 30.266 1 43.75 4 SER B N 1
ATOM 1364 C CA . SER B 1 4 ? 7.48 19.75 30.422 1 43.75 4 SER B CA 1
ATOM 1365 C C . SER B 1 4 ? 7.637 18.703 29.312 1 43.75 4 SER B C 1
ATOM 1367 O O . SER B 1 4 ? 6.695 18.438 28.562 1 43.75 4 SER B O 1
ATOM 1369 N N . ALA B 1 5 ? 8.617 17.656 29.359 1 44.41 5 ALA B N 1
ATOM 1370 C CA . ALA B 1 5 ? 9 16.531 28.516 1 44.41 5 ALA B CA 1
ATOM 1371 C C . ALA B 1 5 ? 7.773 15.82 27.953 1 44.41 5 ALA B C 1
ATOM 1373 O O . ALA B 1 5 ? 7.504 14.672 28.328 1 44.41 5 ALA B O 1
ATOM 1374 N N . GLU B 1 6 ? 6.453 16.281 27.891 1 54.69 6 GLU B N 1
ATOM 1375 C CA . GLU B 1 6 ? 5.098 15.75 27.812 1 54.69 6 GLU B CA 1
ATOM 1376 C C . GLU B 1 6 ? 4.883 15 26.5 1 54.69 6 GLU B C 1
ATOM 1378 O O . GLU B 1 6 ? 5.227 15.5 25.422 1 54.69 6 GLU B O 1
ATOM 1383 N N . THR B 1 7 ? 4.746 13.719 26.578 1 77.44 7 THR B N 1
ATOM 1384 C CA . THR B 1 7 ? 4.785 12.539 25.719 1 77.44 7 THR B CA 1
ATOM 1385 C C . THR B 1 7 ? 3.727 12.633 24.625 1 77.44 7 THR B C 1
ATOM 1387 O O . THR B 1 7 ? 2.535 12.766 24.906 1 77.44 7 THR B O 1
ATOM 1390 N N . LEU B 1 8 ? 4.012 13.305 23.516 1 93.31 8 LEU B N 1
ATOM 1391 C CA . LEU B 1 8 ? 3.215 13.266 22.297 1 93.31 8 LEU B CA 1
ATOM 1392 C C . LEU B 1 8 ? 3.027 11.836 21.812 1 93.31 8 LEU B C 1
ATOM 1394 O O . LEU B 1 8 ? 3.979 11.047 21.797 1 93.31 8 LEU B O 1
ATOM 1398 N N . ALA B 1 9 ? 1.765 11.461 21.734 1 97.5 9 ALA B N 1
ATOM 1399 C CA . ALA B 1 9 ? 1.452 10.164 21.141 1 97.5 9 ALA B CA 1
ATOM 1400 C C . ALA B 1 9 ? 0.807 10.328 19.766 1 97.5 9 ALA B C 1
ATOM 1402 O O . ALA B 1 9 ? 0.038 11.273 19.547 1 97.5 9 ALA B O 1
ATOM 1403 N N . ILE B 1 10 ? 1.127 9.547 18.844 1 98.56 10 ILE B N 1
ATOM 1404 C CA . ILE B 1 10 ? 0.48 9.523 17.531 1 98.56 10 ILE B CA 1
ATOM 1405 C C . ILE B 1 10 ? -0.379 8.266 17.406 1 98.56 10 ILE B C 1
ATOM 1407 O O . ILE B 1 10 ? 0.135 7.145 17.469 1 98.56 10 ILE B O 1
ATOM 1411 N N . VAL B 1 11 ? -1.679 8.461 17.219 1 98.44 11 VAL B N 1
ATOM 1412 C CA . VAL B 1 11 ? -2.633 7.359 17.203 1 98.44 11 VAL B CA 1
ATOM 1413 C C . VAL B 1 11 ? -3.586 7.504 16.016 1 98.44 11 VAL B C 1
ATOM 1415 O O . VAL B 1 11 ? -3.68 8.578 15.422 1 98.44 11 VAL B O 1
ATOM 1418 N N . SER B 1 12 ? -4.215 6.41 15.695 1 98.62 12 SER B N 1
ATOM 1419 C CA . SER B 1 12 ? -5.176 6.457 14.594 1 98.62 12 SER B CA 1
ATOM 1420 C C . SER B 1 12 ? -6.348 7.375 14.93 1 98.62 12 SER B C 1
ATOM 1422 O O . SER B 1 12 ? -6.848 7.371 16.062 1 98.62 12 SER B O 1
ATOM 1424 N N . LEU B 1 13 ? -6.812 8.148 13.961 1 98.69 13 LEU B N 1
ATOM 1425 C CA . LEU B 1 13 ? -8.008 8.977 14.125 1 98.69 13 LEU B CA 1
ATOM 1426 C C . LEU B 1 13 ? -9.195 8.133 14.562 1 98.69 13 LEU B C 1
ATOM 1428 O O . LEU B 1 13 ? -9.414 7.039 14.047 1 98.69 13 LEU B O 1
ATOM 1432 N N . SER B 1 14 ? -9.914 8.594 15.516 1 97.69 14 SER B N 1
ATOM 1433 C CA . SER B 1 14 ? -11.109 7.91 15.992 1 97.69 14 SER B CA 1
ATOM 1434 C C . SER B 1 14 ? -12.164 8.906 16.453 1 97.69 14 SER B C 1
ATOM 1436 O O . SER B 1 14 ? -11.953 10.125 16.391 1 97.69 14 SER B O 1
ATOM 1438 N N . THR B 1 15 ? -13.273 8.383 16.891 1 96.81 15 THR B N 1
ATOM 1439 C CA . THR B 1 15 ? -14.43 9.219 17.234 1 96.81 15 THR B CA 1
ATOM 1440 C C . THR B 1 15 ? -14.18 9.969 18.531 1 96.81 15 THR B C 1
ATOM 1442 O O . THR B 1 15 ? -14.914 10.914 18.859 1 96.81 15 THR B O 1
ATOM 1445 N N . ILE B 1 16 ? -13.219 9.648 19.25 1 97.56 16 ILE B N 1
ATOM 1446 C CA . ILE B 1 16 ? -12.969 10.32 20.516 1 97.56 16 ILE B CA 1
ATOM 1447 C C . ILE B 1 16 ? -12.344 11.695 20.266 1 97.56 16 ILE B C 1
ATOM 1449 O O . ILE B 1 16 ? -12.32 12.539 21.156 1 97.56 16 ILE B O 1
ATOM 1453 N N . HIS B 1 17 ? -11.719 11.867 19.109 1 98.62 17 HIS B N 1
ATOM 1454 C CA . HIS B 1 17 ? -10.961 13.078 18.828 1 98.62 17 HIS B CA 1
ATOM 1455 C C . HIS B 1 17 ? -11.883 14.219 18.406 1 98.62 17 HIS B C 1
ATOM 1457 O O . HIS B 1 17 ? -12.812 14.016 17.625 1 98.62 17 HIS B O 1
ATOM 1463 N N . ASP B 1 18 ? -11.633 15.398 18.891 1 98.31 18 ASP B N 1
ATOM 1464 C CA . ASP B 1 18 ? -12.414 16.594 18.578 1 98.31 18 ASP B CA 1
ATOM 1465 C C . ASP B 1 18 ? -11.922 17.25 17.297 1 98.31 18 ASP B C 1
ATOM 1467 O O . ASP B 1 18 ? -11.133 18.203 17.344 1 98.31 18 ASP B O 1
ATOM 1471 N N . ARG B 1 19 ? -12.438 16.859 16.234 1 98.62 19 ARG B N 1
ATOM 1472 C CA . ARG B 1 19 ? -12 17.344 14.922 1 98.62 19 ARG B CA 1
ATOM 1473 C C . ARG B 1 19 ? -12.508 18.75 14.656 1 98.62 19 ARG B C 1
ATOM 1475 O O . ARG B 1 19 ? -11.875 19.531 13.93 1 98.62 19 ARG B O 1
ATOM 1482 N N . LYS B 1 20 ? -13.578 19.156 15.211 1 97.94 20 LYS B N 1
ATOM 1483 C CA . LYS B 1 20 ? -14.195 20.453 14.977 1 97.94 20 LYS B CA 1
ATOM 1484 C C . LYS B 1 20 ? -13.312 21.578 15.508 1 97.94 20 LYS B C 1
ATOM 1486 O O . LYS B 1 20 ? -13.25 22.656 14.914 1 97.94 20 LYS B O 1
ATOM 1491 N N . ALA B 1 21 ? -12.641 21.359 16.609 1 98.12 21 ALA B N 1
ATOM 1492 C CA . ALA B 1 21 ? -11.844 22.391 17.281 1 98.12 21 ALA B CA 1
ATOM 1493 C C . ALA B 1 21 ? -10.5 22.594 16.578 1 98.12 21 ALA B C 1
ATOM 1495 O O . ALA B 1 21 ? -9.797 23.562 16.844 1 98.12 21 ALA B O 1
ATOM 1496 N N . PHE B 1 22 ? -10.125 21.625 15.758 1 98.62 22 PHE B N 1
ATOM 1497 C CA . PHE B 1 22 ? -8.836 21.703 15.07 1 98.62 22 PHE B CA 1
ATOM 1498 C C . PHE B 1 22 ? -8.828 22.828 14.055 1 98.62 22 PHE B C 1
ATOM 1500 O O . PHE B 1 22 ? -9.773 22.984 13.281 1 98.62 22 PHE B O 1
ATOM 1507 N N . ASP B 1 23 ? -7.742 23.578 14.023 1 98.75 23 ASP B N 1
ATOM 1508 C CA . ASP B 1 23 ? -7.547 24.641 13.039 1 98.75 23 ASP B CA 1
ATOM 1509 C C . ASP B 1 23 ? -6.062 24.844 12.727 1 98.75 23 ASP B C 1
ATOM 1511 O O . ASP B 1 23 ? -5.297 25.297 13.586 1 98.75 23 ASP B O 1
ATOM 1515 N N . CYS B 1 24 ? -5.676 24.562 11.508 1 98.25 24 CYS B N 1
ATOM 1516 C CA . CYS B 1 24 ? -4.27 24.688 11.141 1 98.25 24 CYS B CA 1
ATOM 1517 C C . CYS B 1 24 ? -4.039 25.953 10.305 1 98.25 24 CYS B C 1
ATOM 1519 O O . CYS B 1 24 ? -2.924 26.203 9.844 1 98.25 24 CYS B O 1
ATOM 1521 N N . GLY B 1 25 ? -5.094 26.688 10.047 1 97.75 25 GLY B N 1
ATOM 1522 C CA . GLY B 1 25 ? -4.973 27.906 9.266 1 97.75 25 GLY B CA 1
ATOM 1523 C C . GLY B 1 25 ? -5.211 27.703 7.785 1 97.75 25 GLY B C 1
ATOM 1524 O O . GLY B 1 25 ? -5.168 28.656 7 1 97.75 25 GLY B O 1
ATOM 1525 N N . GLN B 1 26 ? -5.418 26.5 7.285 1 96.94 26 GLN B N 1
ATOM 1526 C CA . GLN B 1 26 ? -5.727 26.156 5.898 1 96.94 26 GLN B CA 1
ATOM 1527 C C . GLN B 1 26 ? -7.098 25.5 5.789 1 96.94 26 GLN B C 1
ATOM 1529 O O . GLN B 1 26 ? -7.316 24.422 6.344 1 96.94 26 GLN B O 1
ATOM 1534 N N . GLU B 1 27 ? -7.945 26.078 5.004 1 97.5 27 GLU B N 1
ATOM 1535 C CA . GLU B 1 27 ? -9.352 25.672 4.969 1 97.5 27 GLU B CA 1
ATOM 1536 C C . GLU B 1 27 ? -9.508 24.25 4.434 1 97.5 27 GLU B C 1
ATOM 1538 O O . GLU B 1 27 ? -10.297 23.469 4.957 1 97.5 27 GLU B O 1
ATOM 1543 N N . ASP B 1 28 ? -8.812 23.906 3.426 1 97.12 28 ASP B N 1
ATOM 1544 C CA . ASP B 1 28 ? -8.961 22.609 2.791 1 97.12 28 ASP B CA 1
ATOM 1545 C C . ASP B 1 28 ? -8.523 21.484 3.736 1 97.12 28 ASP B C 1
ATOM 1547 O O . ASP B 1 28 ? -9.18 20.438 3.818 1 97.12 28 ASP B O 1
ATOM 1551 N N . LEU B 1 29 ? -7.441 21.672 4.48 1 97.88 29 LEU B N 1
ATOM 1552 C CA . LEU B 1 29 ? -6.969 20.672 5.434 1 97.88 29 LEU B CA 1
ATOM 1553 C C . LEU B 1 29 ? -7.914 20.578 6.625 1 97.88 29 LEU B C 1
ATOM 1555 O O . LEU B 1 29 ? -8.195 19.469 7.105 1 97.88 29 LEU B O 1
ATOM 1559 N N . ASN B 1 30 ? -8.383 21.75 7.074 1 98.62 30 ASN B N 1
ATOM 1560 C CA . ASN B 1 30 ? -9.375 21.734 8.141 1 98.62 30 ASN B CA 1
ATOM 1561 C C . ASN B 1 30 ? -10.625 20.969 7.734 1 98.62 30 ASN B C 1
ATOM 1563 O O . ASN B 1 30 ? -11.094 20.094 8.469 1 98.62 30 ASN B O 1
ATOM 1567 N N . HIS B 1 31 ? -11.102 21.297 6.586 1 98.38 31 HIS B N 1
ATOM 1568 C CA . HIS B 1 31 ? -12.328 20.672 6.105 1 98.38 31 HIS B CA 1
ATOM 1569 C C . HIS B 1 31 ? -12.141 19.156 5.938 1 98.38 31 HIS B C 1
ATOM 1571 O O . HIS B 1 31 ? -13.016 18.375 6.309 1 98.38 31 HIS B O 1
ATOM 1577 N N . TYR B 1 32 ? -11.062 18.781 5.449 1 98.31 32 TYR B N 1
ATOM 1578 C CA . TYR B 1 32 ? -10.789 17.359 5.266 1 98.31 32 TYR B CA 1
ATOM 1579 C C . TYR B 1 32 ? -10.867 16.625 6.594 1 98.31 32 TYR B C 1
ATOM 1581 O O . TYR B 1 32 ? -11.562 15.609 6.707 1 98.31 32 TYR B O 1
ATOM 1589 N N . LEU B 1 33 ? -10.094 17.062 7.582 1 98.69 33 LEU B N 1
ATOM 1590 C CA . LEU B 1 33 ? -10.062 16.406 8.875 1 98.69 33 LEU B CA 1
ATOM 1591 C C . LEU B 1 33 ? -11.453 16.375 9.5 1 98.69 33 LEU B C 1
ATOM 1593 O O . LEU B 1 33 ? -11.875 15.359 10.055 1 98.69 33 LEU B O 1
ATOM 1597 N N . GLN B 1 34 ? -12.188 17.453 9.352 1 98.44 34 GLN B N 1
ATOM 1598 C CA . GLN B 1 34 ? -13.453 17.641 10.039 1 98.44 34 GLN B CA 1
ATOM 1599 C C . GLN B 1 34 ? -14.578 16.859 9.367 1 98.44 34 GLN B C 1
ATOM 1601 O O . GLN B 1 34 ? -15.461 16.328 10.039 1 98.44 34 GLN B O 1
ATOM 1606 N N . GLN B 1 35 ? -14.406 16.672 8.031 1 97.62 35 GLN B N 1
ATOM 1607 C CA . GLN B 1 35 ? -15.594 16.203 7.328 1 97.62 35 GLN B CA 1
ATOM 1608 C C . GLN B 1 35 ? -15.305 14.938 6.535 1 97.62 35 GLN B C 1
ATOM 1610 O O . GLN B 1 35 ? -16.219 14.203 6.176 1 97.62 35 GLN B O 1
ATOM 1615 N N . THR B 1 36 ? -14.094 14.664 6.254 1 97.44 36 THR B N 1
ATOM 1616 C CA . THR B 1 36 ? -13.836 13.656 5.234 1 97.44 36 THR B CA 1
ATOM 1617 C C . THR B 1 36 ? -12.969 12.531 5.789 1 97.44 36 THR B C 1
ATOM 1619 O O . THR B 1 36 ? -13.195 11.359 5.477 1 97.44 36 THR B O 1
ATOM 1622 N N . ALA B 1 37 ? -12.047 12.859 6.68 1 98.25 37 ALA B N 1
ATOM 1623 C CA . ALA B 1 37 ? -10.984 11.945 7.082 1 98.25 37 ALA B CA 1
ATOM 1624 C C . ALA B 1 37 ? -11.555 10.664 7.668 1 98.25 37 ALA B C 1
ATOM 1626 O O . ALA B 1 37 ? -11.133 9.562 7.305 1 98.25 37 ALA B O 1
ATOM 1627 N N . GLN B 1 38 ? -12.5 10.82 8.578 1 97.25 38 GLN B N 1
ATOM 1628 C CA . GLN B 1 38 ? -13.078 9.656 9.242 1 97.25 38 GLN B CA 1
ATOM 1629 C C . GLN B 1 38 ? -13.789 8.75 8.234 1 97.25 38 GLN B C 1
ATOM 1631 O O . GLN B 1 38 ? -13.664 7.527 8.305 1 97.25 38 GLN B O 1
ATOM 1636 N N . GLN B 1 39 ? -14.523 9.336 7.367 1 95.94 39 GLN B N 1
ATOM 1637 C CA . GLN B 1 39 ? -15.234 8.57 6.348 1 95.94 39 GLN B CA 1
ATOM 1638 C C . GLN B 1 39 ? -14.258 7.836 5.43 1 95.94 39 GLN B C 1
ATOM 1640 O O . GLN B 1 39 ? -14.469 6.668 5.094 1 95.94 39 GLN B O 1
ATOM 1645 N N . HIS B 1 40 ? -13.211 8.539 4.969 1 97.31 40 HIS B N 1
ATOM 1646 C CA . HIS B 1 40 ? -12.203 7.918 4.125 1 97.31 40 HIS B CA 1
ATOM 1647 C C . HIS B 1 40 ? -11.539 6.742 4.84 1 97.31 40 HIS B C 1
ATOM 1649 O O . HIS B 1 40 ? -11.266 5.711 4.219 1 97.31 40 HIS B O 1
ATOM 1655 N N . GLN B 1 41 ? -11.312 6.945 6.109 1 97.12 41 GLN B N 1
ATOM 1656 C CA . GLN B 1 41 ? -10.711 5.879 6.898 1 97.12 41 GLN B CA 1
ATOM 1657 C C . GLN B 1 41 ? -11.648 4.676 7.008 1 97.12 41 GLN B C 1
ATOM 1659 O O . GLN B 1 41 ? -11.227 3.537 6.801 1 97.12 41 GLN B O 1
ATOM 1664 N N . LYS B 1 42 ? -12.883 4.883 7.281 1 95.12 42 LYS B N 1
ATOM 1665 C CA . LYS B 1 42 ? -13.875 3.818 7.402 1 95.12 42 LYS B CA 1
ATOM 1666 C C . LYS B 1 42 ? -14.016 3.043 6.094 1 95.12 42 LYS B C 1
ATOM 1668 O O . LYS B 1 42 ? -14.188 1.823 6.105 1 95.12 42 LYS B O 1
ATOM 1673 N N . LYS B 1 43 ? -13.914 3.691 5.043 1 95.31 43 LYS B N 1
ATOM 1674 C CA . LYS B 1 43 ? -14.109 3.094 3.727 1 95.31 43 LYS B CA 1
ATOM 1675 C C . LYS B 1 43 ? -12.789 2.598 3.145 1 95.31 43 LYS B C 1
ATOM 1677 O O . LYS B 1 43 ? -12.727 2.203 1.979 1 95.31 43 LYS B O 1
ATOM 1682 N N . GLN B 1 44 ? -11.711 2.693 3.85 1 96.94 44 GLN B N 1
ATOM 1683 C CA . GLN B 1 44 ? -10.383 2.199 3.494 1 96.94 44 GLN B CA 1
ATOM 1684 C C . GLN B 1 44 ? -9.844 2.92 2.266 1 96.94 44 GLN B C 1
ATOM 1686 O O . GLN B 1 44 ? -9.234 2.297 1.39 1 96.94 44 GLN B O 1
ATOM 1691 N N . VAL B 1 45 ? -10.133 4.172 2.23 1 97.06 45 VAL B N 1
ATOM 1692 C CA . VAL B 1 45 ? -9.617 5.016 1.157 1 97.06 45 VAL B CA 1
ATOM 1693 C C . VAL B 1 45 ? -8.258 5.578 1.554 1 97.06 45 VAL B C 1
ATOM 1695 O O . VAL B 1 45 ? -7.34 5.641 0.731 1 97.06 45 VAL B O 1
ATOM 1698 N N . SER B 1 46 ? -8.109 5.988 2.748 1 98 46 SER B N 1
ATOM 1699 C CA . SER B 1 46 ? -6.891 6.543 3.326 1 98 46 SER B CA 1
ATOM 1700 C C . SER B 1 46 ? -6.836 6.312 4.832 1 98 46 SER B C 1
ATOM 1702 O O . SER B 1 46 ? -7.82 5.867 5.434 1 98 46 SER B O 1
ATOM 1704 N N . ARG B 1 47 ? -5.688 6.512 5.387 1 98.38 47 ARG B N 1
ATOM 1705 C CA . ARG B 1 47 ? -5.523 6.41 6.832 1 98.38 47 ARG B CA 1
ATOM 1706 C C . ARG B 1 47 ? -5.016 7.727 7.418 1 98.38 47 ARG B C 1
ATOM 1708 O O . ARG B 1 47 ? -4.094 8.336 6.871 1 98.38 47 ARG B O 1
ATOM 1715 N N . THR B 1 48 ? -5.68 8.133 8.477 1 98.81 48 THR B N 1
ATOM 1716 C CA . THR B 1 48 ? -5.309 9.375 9.141 1 98.81 48 THR B CA 1
ATOM 1717 C C . THR B 1 48 ? -4.848 9.109 10.57 1 98.81 48 THR B C 1
ATOM 1719 O O . THR B 1 48 ? -5.5 8.359 11.305 1 98.81 48 THR B O 1
ATOM 1722 N N . TRP B 1 49 ? -3.73 9.688 10.93 1 98.88 49 TRP B N 1
ATOM 1723 C CA . TRP B 1 49 ? -3.139 9.617 12.266 1 98.88 49 TRP B CA 1
ATOM 1724 C C . TRP B 1 49 ? -3.1 10.992 12.922 1 98.88 49 TRP B C 1
ATOM 1726 O O . TRP B 1 49 ? -2.799 11.992 12.258 1 98.88 49 TRP B O 1
ATOM 1736 N N . VAL B 1 50 ? -3.35 11 14.227 1 98.81 50 VAL B N 1
ATOM 1737 C CA . VAL B 1 50 ? -3.393 12.281 14.93 1 98.81 50 VAL B CA 1
ATOM 1738 C C . VAL B 1 50 ? -2.379 12.281 16.062 1 98.81 50 VAL B C 1
ATOM 1740 O O . VAL B 1 50 ? -2.191 11.258 16.734 1 98.81 50 VAL B O 1
ATOM 1743 N N . ALA B 1 51 ? -1.672 13.359 16.188 1 98.69 51 ALA B N 1
ATOM 1744 C CA . ALA B 1 51 ? -0.849 13.625 17.375 1 98.69 51 ALA B CA 1
ATOM 1745 C C . ALA B 1 51 ? -1.69 14.172 18.516 1 98.69 51 ALA B C 1
ATOM 1747 O O . ALA B 1 51 ? -2.465 15.117 18.328 1 98.69 51 ALA B O 1
ATOM 1748 N N . ILE B 1 52 ? -1.485 13.641 19.672 1 98.25 52 ILE B N 1
ATOM 1749 C CA . ILE B 1 52 ? -2.262 14.078 20.828 1 98.25 52 ILE B CA 1
ATOM 1750 C C . ILE B 1 52 ? -1.361 14.164 22.062 1 98.25 52 ILE B C 1
ATOM 1752 O O . ILE B 1 52 ? -0.275 13.578 22.078 1 98.25 52 ILE B O 1
ATOM 1756 N N . ASP B 1 53 ? -1.802 14.992 22.984 1 95.81 5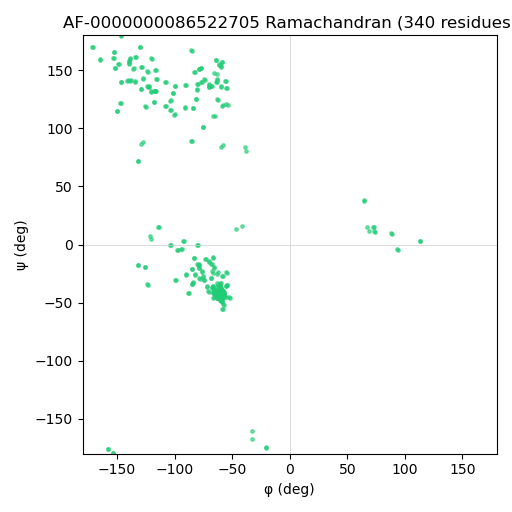3 ASP B N 1
ATOM 1757 C CA . ASP B 1 53 ? -1.316 14.93 24.359 1 95.81 53 ASP B CA 1
ATOM 1758 C C . ASP B 1 53 ? -2.086 13.891 25.156 1 95.81 53 ASP B C 1
ATOM 1760 O O . ASP B 1 53 ? -3.295 14.023 25.359 1 95.81 53 ASP B O 1
ATOM 1764 N N . PRO B 1 54 ? -1.407 12.844 25.656 1 95.5 54 PRO B N 1
ATOM 1765 C CA . PRO B 1 54 ? -2.109 11.766 26.359 1 95.5 54 PRO B CA 1
ATOM 1766 C C . PRO B 1 54 ? -2.949 12.281 27.531 1 95.5 54 PRO B C 1
ATOM 1768 O O . PRO B 1 54 ? -3.91 11.625 27.938 1 95.5 54 PRO B O 1
ATOM 1771 N N . THR B 1 55 ? -2.645 13.383 28.078 1 94.88 55 THR B N 1
ATOM 1772 C CA . THR B 1 55 ? -3.41 13.945 29.188 1 94.88 55 THR B CA 1
ATOM 1773 C C . THR B 1 55 ? -4.668 14.648 28.672 1 94.88 55 THR B C 1
ATOM 1775 O O . THR B 1 55 ? -5.578 14.945 29.453 1 94.88 55 THR B O 1
ATOM 1778 N N . GLN B 1 56 ? -4.75 14.961 27.438 1 95.88 56 GLN B N 1
ATOM 1779 C CA . GLN B 1 56 ? -5.906 15.508 26.734 1 95.88 56 GLN B CA 1
ATOM 1780 C C . GLN B 1 56 ? -6.164 14.758 25.438 1 95.88 56 GLN B C 1
ATOM 1782 O O . GLN B 1 56 ? -6.027 15.336 24.344 1 95.88 56 GLN B O 1
ATOM 1787 N N . PRO B 1 57 ? -6.641 13.562 25.578 1 96.12 57 PRO B N 1
ATOM 1788 C CA . PRO B 1 57 ? -6.613 12.648 24.438 1 96.12 57 PRO B CA 1
ATOM 1789 C C . PRO B 1 57 ? -7.59 13.055 23.328 1 96.12 57 PRO B C 1
ATOM 1791 O O . PRO B 1 57 ? -7.492 12.57 22.203 1 96.12 57 PRO B O 1
ATOM 1794 N N . SER B 1 58 ? -8.547 13.945 23.594 1 97.88 58 SER B N 1
ATOM 1795 C CA . SER B 1 58 ? -9.508 14.336 22.562 1 97.88 58 SER B CA 1
ATOM 1796 C C . SER B 1 58 ? -8.961 15.453 21.688 1 97.88 58 SER B C 1
ATOM 1798 O O . SER B 1 58 ? -9.461 15.695 20.594 1 97.88 58 SER B O 1
ATOM 1800 N N . VAL B 1 59 ? -7.938 16.203 22.219 1 98 59 VAL B N 1
ATOM 1801 C CA . VAL B 1 59 ? -7.406 17.359 21.531 1 98 59 VAL B CA 1
ATOM 1802 C C . VAL B 1 59 ? -6.402 16.922 20.469 1 98 59 VAL B C 1
ATOM 1804 O O . VAL B 1 59 ? -5.438 16.219 20.766 1 98 59 VAL B O 1
ATOM 1807 N N . ILE B 1 60 ? -6.613 17.328 19.25 1 98.62 60 ILE B N 1
ATOM 1808 C CA . ILE B 1 60 ? -5.715 17.031 18.141 1 98.62 60 ILE B CA 1
ATOM 1809 C C . ILE B 1 60 ? -4.676 18.141 18 1 98.62 60 ILE B C 1
ATOM 1811 O O . ILE B 1 60 ? -5.023 19.281 17.734 1 98.62 60 ILE B O 1
ATOM 1815 N N . LEU B 1 61 ? -3.408 17.781 18.172 1 98.56 61 LEU B N 1
ATOM 1816 C CA . LEU B 1 61 ? -2.316 18.734 18.016 1 98.56 61 LEU B CA 1
ATOM 1817 C C . LEU B 1 61 ? -1.904 18.859 16.547 1 98.56 61 LEU B C 1
ATOM 1819 O O . LEU B 1 61 ? -1.47 19.922 16.109 1 98.56 61 LEU B O 1
ATOM 1823 N N . GLY B 1 62 ? -1.991 17.875 15.789 1 98.75 62 GLY B N 1
ATOM 1824 C CA . GLY B 1 62 ? -1.676 17.734 14.375 1 98.75 62 GLY B CA 1
ATOM 1825 C C . GLY B 1 62 ? -2.111 16.406 13.789 1 98.75 62 GLY B C 1
ATOM 1826 O O . GLY B 1 62 ? -2.561 15.516 14.516 1 98.75 62 GLY B O 1
ATOM 1827 N N . PHE B 1 63 ? -2.029 16.344 12.492 1 98.88 63 PHE B N 1
ATOM 1828 C CA . PHE B 1 63 ? -2.406 15.078 11.867 1 98.88 63 PHE B CA 1
ATOM 1829 C C . PHE B 1 63 ? -1.682 14.891 10.539 1 98.88 63 PHE B C 1
ATOM 1831 O O . PHE B 1 63 ? -1.133 15.844 9.984 1 98.88 63 PHE B O 1
ATOM 1838 N N . TYR B 1 64 ? -1.628 13.688 10.117 1 98.81 64 TYR B N 1
ATOM 1839 C CA . TYR B 1 64 ? -1.259 13.391 8.734 1 98.81 64 TYR B CA 1
ATOM 1840 C C . TYR B 1 64 ? -2.121 12.266 8.172 1 98.81 64 TYR B C 1
ATOM 1842 O O . TYR B 1 64 ? -2.723 11.5 8.922 1 98.81 64 TYR B O 1
ATOM 1850 N N . THR B 1 65 ? -2.23 12.188 6.898 1 98.75 65 THR B N 1
ATOM 1851 C CA . THR B 1 65 ? -2.963 11.172 6.152 1 98.75 65 THR B CA 1
ATOM 1852 C C . THR B 1 65 ? -2.086 10.57 5.059 1 98.75 65 THR B C 1
ATOM 1854 O O . THR B 1 65 ? -1.364 11.289 4.363 1 98.75 65 THR B O 1
ATOM 1857 N N . THR B 1 66 ? -2.111 9.242 4.988 1 98.62 66 THR B N 1
ATOM 1858 C CA . THR B 1 66 ? -1.402 8.57 3.906 1 98.62 66 THR B CA 1
ATOM 1859 C C . THR B 1 66 ? -2.379 7.816 3.008 1 98.62 66 THR B C 1
ATOM 1861 O O . THR B 1 66 ? -3.441 7.387 3.459 1 98.62 66 THR B O 1
ATOM 1864 N N . THR B 1 67 ? -2.041 7.707 1.786 1 97.75 67 THR B N 1
ATOM 1865 C CA . THR B 1 67 ? -2.734 6.887 0.798 1 97.75 67 THR B CA 1
ATOM 1866 C C . THR B 1 67 ? -1.738 6.086 -0.035 1 97.75 67 THR B C 1
ATOM 1868 O O . THR B 1 67 ? -0.65 6.574 -0.349 1 97.75 67 THR B O 1
ATOM 1871 N N . LEU B 1 68 ? -2.068 4.828 -0.322 1 97.75 68 LEU B N 1
ATOM 1872 C CA . LEU B 1 68 ? -1.309 4.094 -1.326 1 97.75 68 LEU B CA 1
ATOM 1873 C C . LEU B 1 68 ? -1.642 4.59 -2.73 1 97.75 68 LEU B C 1
ATOM 1875 O O . LEU B 1 68 ? -2.799 4.895 -3.027 1 97.75 68 LEU B O 1
ATOM 1879 N N . ALA B 1 69 ? -0.613 4.652 -3.592 1 96.94 69 ALA B N 1
ATOM 1880 C CA . ALA B 1 69 ? -0.77 5.242 -4.918 1 96.94 69 ALA B CA 1
ATOM 1881 C C . ALA B 1 69 ? 0.242 4.66 -5.902 1 96.94 69 ALA B C 1
ATOM 1883 O O . ALA B 1 69 ? 0.906 3.664 -5.602 1 96.94 69 ALA B O 1
ATOM 1884 N N . GLU B 1 70 ? 0.172 5.152 -7.141 1 96.88 70 GLU B N 1
ATOM 1885 C CA . GLU B 1 70 ? 1.143 4.848 -8.188 1 96.88 70 GLU B CA 1
ATOM 1886 C C . GLU B 1 70 ? 1.677 6.121 -8.836 1 96.88 70 GLU B C 1
ATOM 1888 O O . GLU B 1 70 ? 1.001 7.152 -8.836 1 96.88 70 GLU B O 1
ATOM 1893 N N . ILE B 1 71 ? 2.838 6.008 -9.312 1 94.62 71 ILE B N 1
ATOM 1894 C CA . ILE B 1 71 ? 3.363 7.113 -10.109 1 94.62 71 ILE B CA 1
ATOM 1895 C C . ILE B 1 71 ? 4.043 6.574 -11.359 1 94.62 71 ILE B C 1
ATOM 1897 O O . ILE B 1 71 ? 4.555 5.453 -11.367 1 94.62 71 ILE B O 1
ATOM 1901 N N . PRO B 1 72 ? 4.051 7.363 -12.422 1 93.06 72 PRO B N 1
ATOM 1902 C CA . PRO B 1 72 ? 4.84 6.973 -13.594 1 93.06 72 PRO B CA 1
ATOM 1903 C C . PRO B 1 72 ? 6.344 7.066 -13.344 1 93.06 72 PRO B C 1
ATOM 1905 O O . PRO B 1 72 ? 6.816 8.031 -12.75 1 93.06 72 PRO B O 1
ATOM 1908 N N . PRO B 1 73 ? 7.035 6.059 -13.828 1 92.12 73 PRO B N 1
ATOM 1909 C CA . PRO B 1 73 ? 8.484 6.082 -13.617 1 92.12 73 PRO B CA 1
ATOM 1910 C C . PRO B 1 73 ? 9.148 7.324 -14.219 1 92.12 73 PRO B C 1
ATOM 1912 O O . PRO B 1 73 ? 10.156 7.797 -13.695 1 92.12 73 PRO B O 1
ATOM 1915 N N . GLU B 1 74 ? 8.578 7.875 -15.227 1 89.81 74 GLU B N 1
ATOM 1916 C CA . GLU B 1 74 ? 9.164 9.008 -15.93 1 89.81 74 GLU B CA 1
ATOM 1917 C C . GLU B 1 74 ? 9.188 10.258 -15.055 1 89.81 74 GLU B C 1
ATOM 1919 O O . GLU B 1 74 ? 9.859 11.242 -15.383 1 89.81 74 GLU B O 1
ATOM 1924 N N . HIS B 1 75 ? 8.398 10.242 -13.984 1 90.25 75 HIS B N 1
ATOM 1925 C CA . HIS B 1 75 ? 8.383 11.375 -13.07 1 90.25 75 HIS B CA 1
ATOM 1926 C C . HIS B 1 75 ? 9.586 11.352 -12.133 1 90.25 75 HIS B C 1
ATOM 1928 O O . HIS B 1 75 ? 9.898 12.359 -11.5 1 90.25 75 HIS B O 1
ATOM 1934 N N . LEU B 1 76 ? 10.188 10.195 -11.984 1 92.06 76 LEU B N 1
ATOM 1935 C CA . LEU B 1 76 ? 11.352 10.086 -11.109 1 92.06 76 LEU B CA 1
ATOM 1936 C C . LEU B 1 76 ? 12.609 10.609 -11.797 1 92.06 76 LEU B C 1
ATOM 1938 O O . LEU B 1 76 ? 12.703 10.57 -13.023 1 92.06 76 LEU B O 1
ATOM 1942 N N . ASN B 1 77 ? 13.516 11.109 -11.016 1 89.75 77 ASN B N 1
ATOM 1943 C CA . ASN B 1 77 ? 14.805 11.5 -11.57 1 89.75 77 ASN B CA 1
ATOM 1944 C C . ASN B 1 77 ? 15.523 10.32 -12.219 1 89.75 77 ASN B C 1
ATOM 1946 O O . ASN B 1 77 ? 15.336 9.172 -11.805 1 89.75 77 ASN B O 1
ATOM 1950 N N . ALA B 1 78 ? 16.344 10.602 -13.156 1 84.56 78 ALA B N 1
ATOM 1951 C CA . ALA B 1 78 ? 16.953 9.586 -14 1 84.56 78 ALA B CA 1
ATOM 1952 C C . ALA B 1 78 ? 17.703 8.555 -13.156 1 84.56 78 ALA B C 1
ATOM 1954 O O . ALA B 1 78 ? 17.625 7.352 -13.43 1 84.56 78 ALA B O 1
ATOM 1955 N N . GLY B 1 79 ? 18.438 8.953 -12.188 1 84.56 79 GLY B N 1
ATOM 1956 C CA . GLY B 1 79 ? 19.172 8.047 -11.328 1 84.56 79 GLY B CA 1
ATOM 1957 C C . GLY B 1 79 ? 18.281 7.07 -10.586 1 84.56 79 GLY B C 1
ATOM 1958 O O . GLY B 1 79 ? 18.625 5.902 -10.414 1 84.56 79 GLY B O 1
ATOM 1959 N N . ASP B 1 80 ? 17.094 7.512 -10.242 1 86 80 ASP B N 1
ATOM 1960 C CA . ASP B 1 80 ? 16.188 6.695 -9.461 1 86 80 ASP B CA 1
ATOM 1961 C C . ASP B 1 80 ? 15.289 5.848 -10.367 1 86 80 ASP B C 1
ATOM 1963 O O . ASP B 1 80 ? 14.789 4.797 -9.953 1 86 80 ASP B O 1
ATOM 1967 N N . ALA B 1 81 ? 15.094 6.312 -11.516 1 83.94 81 ALA B N 1
ATOM 1968 C CA . ALA B 1 81 ? 14.234 5.617 -12.469 1 83.94 81 ALA B CA 1
ATOM 1969 C C . ALA B 1 81 ? 15 4.512 -13.195 1 83.94 81 ALA B C 1
ATOM 1971 O O . ALA B 1 81 ? 14.391 3.646 -13.836 1 83.94 81 ALA B O 1
ATOM 1972 N N . LYS B 1 82 ? 16.234 4.512 -13.047 1 79.56 82 LYS B N 1
ATOM 1973 C CA . LYS B 1 82 ? 17.047 3.59 -13.836 1 79.56 82 LYS B CA 1
ATOM 1974 C C . LYS B 1 82 ? 16.703 2.139 -13.516 1 79.56 82 LYS B C 1
ATOM 1976 O O . LYS B 1 82 ? 16.625 1.756 -12.344 1 79.56 82 LYS B O 1
ATOM 1981 N N . ARG B 1 83 ? 16.359 1.38 -14.523 1 78.69 83 ARG B N 1
ATOM 1982 C CA . ARG B 1 83 ? 16.141 -0.061 -14.523 1 78.69 83 ARG B CA 1
ATOM 1983 C C . ARG B 1 83 ? 14.82 -0.405 -13.828 1 78.69 83 ARG B C 1
ATOM 1985 O O . ARG B 1 83 ? 14.672 -1.5 -13.281 1 78.69 83 ARG B O 1
ATOM 1992 N N . LEU B 1 84 ? 14.008 0.669 -13.562 1 88.31 84 LEU B N 1
ATOM 1993 C CA . LEU B 1 84 ? 12.664 0.359 -13.086 1 88.31 84 LEU B CA 1
ATOM 1994 C C . LEU B 1 84 ? 11.727 0.037 -14.242 1 88.31 84 LEU B C 1
ATOM 1996 O O . LEU B 1 84 ? 11.961 0.481 -15.375 1 88.31 84 LEU B O 1
ATOM 2000 N N . PRO B 1 85 ? 10.812 -0.807 -13.961 1 88 85 PRO B N 1
ATOM 2001 C CA . PRO B 1 85 ? 9.859 -1.124 -15.031 1 88 85 PRO B CA 1
ATOM 2002 C C . PRO B 1 85 ? 9.117 0.106 -15.539 1 88 85 PRO B C 1
ATOM 2004 O O . PRO B 1 85 ? 8.977 1.095 -14.812 1 88 85 PRO B O 1
ATOM 2007 N N . LYS B 1 86 ? 8.625 -0.013 -16.781 1 82.56 86 LYS B N 1
ATOM 2008 C CA . LYS B 1 86 ? 7.941 1.099 -17.438 1 82.56 86 LYS B CA 1
ATOM 2009 C C . LYS B 1 86 ? 6.5 1.22 -16.953 1 82.56 86 LYS B C 1
ATOM 2011 O O . LYS B 1 86 ? 5.805 2.184 -17.281 1 82.56 86 LYS B O 1
ATOM 2016 N N . SER B 1 87 ? 6.133 0.413 -16.125 1 87.81 87 SER B N 1
ATOM 2017 C CA . SER B 1 87 ? 4.785 0.484 -15.57 1 87.81 87 SER B CA 1
ATOM 2018 C C . SER B 1 87 ? 4.727 1.448 -14.391 1 87.81 87 SER B C 1
ATOM 2020 O O . SER B 1 87 ? 5.758 1.929 -13.922 1 87.81 87 SER B O 1
ATOM 2022 N N . HIS B 1 88 ? 3.473 1.759 -14.023 1 93.12 88 HIS B N 1
ATOM 2023 C CA . HIS B 1 88 ? 3.299 2.607 -12.852 1 93.12 88 HIS B CA 1
ATOM 2024 C C . HIS B 1 88 ? 3.904 1.961 -11.609 1 93.12 88 HIS B C 1
ATOM 2026 O O . HIS B 1 88 ? 3.781 0.75 -11.414 1 93.12 88 HIS B O 1
ATOM 2032 N N . LEU B 1 89 ? 4.602 2.75 -10.859 1 97.12 89 LEU B N 1
ATOM 2033 C CA . LEU B 1 89 ? 5.348 2.283 -9.695 1 97.12 89 LEU B CA 1
ATOM 2034 C C . LEU B 1 89 ? 4.57 2.549 -8.406 1 97.12 89 LEU B C 1
ATOM 2036 O O . LEU B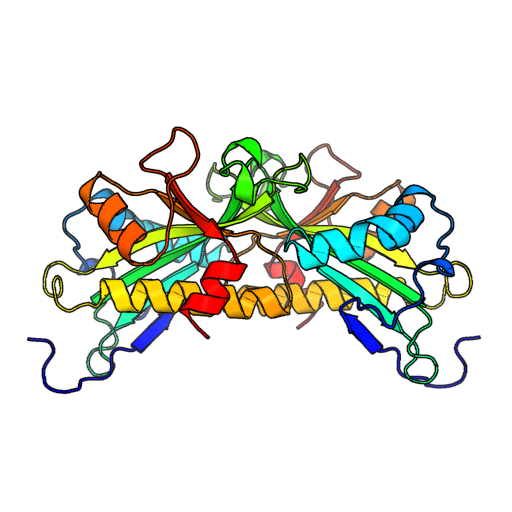 1 89 ? 3.955 3.607 -8.258 1 97.12 89 LEU B O 1
ATOM 2040 N N . PRO B 1 90 ? 4.543 1.594 -7.531 1 97.94 90 PRO B N 1
ATOM 2041 C CA . PRO B 1 90 ? 3.834 1.792 -6.266 1 97.94 90 PRO B CA 1
ATOM 2042 C C . PRO B 1 90 ? 4.539 2.785 -5.344 1 97.94 90 PRO B C 1
ATOM 2044 O O . PRO B 1 90 ? 5.758 2.713 -5.172 1 97.94 90 PRO B O 1
ATOM 2047 N N . VAL B 1 91 ? 3.771 3.682 -4.758 1 98.31 91 VAL B N 1
ATOM 2048 C CA . VAL B 1 91 ? 4.297 4.641 -3.789 1 98.31 91 VAL B CA 1
ATOM 2049 C C . VAL B 1 91 ? 3.311 4.793 -2.633 1 98.31 91 VAL B C 1
ATOM 2051 O O . VAL B 1 91 ? 2.16 4.355 -2.725 1 98.31 91 VAL B O 1
ATOM 2054 N N . VAL B 1 92 ? 3.779 5.289 -1.537 1 98.69 92 VAL B N 1
ATOM 2055 C CA . VAL B 1 92 ? 2.912 5.828 -0.494 1 98.69 92 VAL B CA 1
ATOM 2056 C C . VAL B 1 92 ? 2.902 7.352 -0.566 1 98.69 92 VAL B C 1
ATOM 2058 O O . VAL B 1 92 ? 3.959 7.984 -0.631 1 98.69 92 VAL B O 1
ATOM 2061 N N . ARG B 1 93 ? 1.74 7.898 -0.563 1 98.31 93 ARG B N 1
ATOM 2062 C CA . ARG B 1 93 ? 1.598 9.352 -0.624 1 98.31 93 ARG B CA 1
ATOM 2063 C C . ARG B 1 93 ? 1.245 9.922 0.745 1 98.31 93 ARG B C 1
ATOM 2065 O O . ARG B 1 93 ? 0.303 9.461 1.393 1 98.31 93 ARG B O 1
ATOM 2072 N N . LEU B 1 94 ? 2.055 10.852 1.211 1 98.44 94 LEU B N 1
ATOM 2073 C CA . LEU B 1 94 ? 1.602 11.727 2.289 1 98.44 94 LEU B CA 1
ATOM 2074 C C . LEU B 1 94 ? 0.622 12.773 1.766 1 98.44 94 LEU B C 1
ATOM 2076 O O . LEU B 1 94 ? 1.035 13.805 1.24 1 98.44 94 LEU B O 1
ATOM 2080 N N . SER B 1 95 ? -0.624 12.555 1.973 1 96.94 95 SER B N 1
ATOM 2081 C CA . SER B 1 95 ? -1.649 13.359 1.321 1 96.94 95 SER B CA 1
ATOM 2082 C C . SER B 1 95 ? -1.929 14.641 2.105 1 96.94 95 SER B C 1
ATOM 2084 O O . SER B 1 95 ? -2.316 15.656 1.528 1 96.94 95 SER B O 1
ATOM 2086 N N . ARG B 1 96 ? -1.824 14.555 3.402 1 97.88 96 ARG B N 1
ATOM 2087 C CA . ARG B 1 96 ? -2.064 15.711 4.258 1 97.88 96 ARG B CA 1
ATOM 2088 C C . ARG B 1 96 ? -1.173 15.672 5.496 1 97.88 96 ARG B C 1
ATOM 2090 O O . ARG B 1 96 ? -0.945 14.602 6.07 1 97.88 96 ARG B O 1
ATOM 2097 N N . LEU B 1 97 ? -0.694 16.797 5.836 1 98.06 97 LEU B N 1
ATOM 2098 C CA . LEU B 1 97 ? 0.07 17.031 7.055 1 98.06 97 LEU B CA 1
ATOM 2099 C C . LEU B 1 97 ? -0.182 18.438 7.598 1 98.06 97 LEU B C 1
ATOM 2101 O O . LEU B 1 97 ? 0.029 19.422 6.895 1 98.06 97 LEU B O 1
ATOM 2105 N N . ALA B 1 98 ? -0.649 18.438 8.812 1 98.31 98 ALA B N 1
ATOM 2106 C CA . ALA B 1 98 ? -0.966 19.75 9.375 1 98.31 98 ALA B CA 1
ATOM 2107 C C . ALA B 1 98 ? -0.832 19.734 10.891 1 98.31 98 ALA B C 1
ATOM 2109 O O . ALA B 1 98 ? -0.986 18.703 11.531 1 98.31 98 ALA B O 1
ATOM 2110 N N . VAL B 1 99 ? -0.534 20.875 11.43 1 98.31 99 VAL B N 1
ATOM 2111 C CA . VAL B 1 99 ? -0.44 21.094 12.867 1 98.31 99 VAL B CA 1
ATOM 2112 C C . VAL B 1 99 ? -1.379 22.234 13.266 1 98.31 99 VAL B C 1
ATOM 2114 O O . VAL B 1 99 ? -1.462 23.25 12.578 1 98.31 99 VAL B O 1
ATOM 2117 N N . ASP B 1 100 ? -2.082 22.016 14.367 1 98.56 100 ASP B N 1
ATOM 2118 C CA . ASP B 1 100 ? -2.949 23.062 14.875 1 98.56 100 ASP B CA 1
ATOM 2119 C C . ASP B 1 100 ? -2.164 24.359 15.117 1 98.56 100 ASP B C 1
ATOM 2121 O O . ASP B 1 100 ? -1.049 24.312 15.641 1 98.56 100 ASP B O 1
ATOM 2125 N N . GLN B 1 101 ? -2.771 25.5 14.805 1 98.12 101 GLN B N 1
ATOM 2126 C CA . GLN B 1 101 ? -2.119 26.797 14.883 1 98.12 101 GLN B CA 1
ATOM 2127 C C . GLN B 1 101 ? -1.556 27.047 16.281 1 98.12 101 GLN B C 1
ATOM 2129 O O . GLN B 1 101 ? -0.506 27.688 16.422 1 98.12 101 GLN B O 1
ATOM 2134 N N . ARG B 1 102 ? -2.215 26.609 17.328 1 96.94 102 ARG B N 1
ATOM 2135 C CA . ARG B 1 102 ? -1.829 26.844 18.719 1 96.94 102 ARG B CA 1
ATOM 2136 C C . ARG B 1 102 ? -0.52 26.141 19.047 1 96.94 102 ARG B C 1
ATOM 2138 O O . ARG B 1 102 ? 0.151 26.484 20.016 1 96.94 102 ARG B O 1
ATOM 2145 N N . TYR B 1 103 ? -0.174 25.125 18.203 1 96.38 103 TYR B N 1
ATOM 2146 C CA . TYR B 1 103 ? 0.958 24.281 18.562 1 96.38 103 TYR B CA 1
ATOM 2147 C C . TYR B 1 103 ? 2.041 24.328 17.5 1 96.38 103 TYR B C 1
ATOM 2149 O O . TYR B 1 103 ? 2.971 23.516 17.516 1 96.38 103 TYR B O 1
ATOM 2157 N N . GLN B 1 104 ? 1.894 25.156 16.484 1 95.06 104 GLN B N 1
ATOM 2158 C CA . GLN B 1 104 ? 2.893 25.297 15.438 1 95.06 104 GLN B CA 1
ATOM 2159 C C . GLN B 1 104 ? 4.211 25.828 15.984 1 95.06 104 GLN B C 1
ATOM 2161 O O . GLN B 1 104 ? 4.23 26.531 17 1 95.06 104 GLN B O 1
ATOM 2166 N N . GLY B 1 105 ? 5.305 25.375 15.383 1 92.62 105 GLY B N 1
ATOM 2167 C CA . GLY B 1 105 ? 6.617 25.828 15.812 1 92.62 105 GLY B CA 1
ATOM 2168 C C . GLY B 1 105 ? 7.211 24.984 16.922 1 92.62 105 GLY B C 1
ATOM 2169 O O . GLY B 1 105 ? 8.266 25.312 17.469 1 92.62 105 GLY B O 1
ATOM 2170 N N . GLN B 1 106 ? 6.613 23.891 17.25 1 93.75 106 GLN B N 1
ATOM 2171 C CA . GLN B 1 106 ? 7.055 23.031 18.344 1 93.75 106 GLN B CA 1
ATOM 2172 C C . GLN B 1 106 ? 7.539 21.688 17.812 1 93.75 106 GLN B C 1
ATOM 2174 O O . GLN B 1 106 ? 7.496 20.672 18.531 1 93.75 106 GLN B O 1
ATOM 2179 N N . GLN B 1 107 ? 7.789 21.547 16.531 1 94.25 107 GLN B N 1
ATOM 2180 C CA . GLN B 1 107 ? 8.383 20.391 15.875 1 94.25 107 GLN B CA 1
ATOM 2181 C C . GLN B 1 107 ? 7.395 19.234 15.82 1 94.25 107 GLN B C 1
ATOM 2183 O O . GLN B 1 107 ? 7.797 18.078 15.641 1 94.25 107 GLN B O 1
ATOM 2188 N N . ILE B 1 108 ? 6.129 19.5 16.062 1 96.75 108 ILE B N 1
ATOM 2189 C CA . ILE B 1 108 ? 5.105 18.469 15.977 1 96.75 108 ILE B CA 1
ATOM 2190 C C . ILE B 1 108 ? 5.012 17.938 14.547 1 96.75 108 ILE B C 1
ATOM 2192 O O . ILE B 1 108 ? 4.883 16.734 14.328 1 96.75 108 ILE B O 1
ATOM 2196 N N . GLY B 1 109 ? 5.078 18.859 13.562 1 96.25 109 GLY B N 1
ATOM 2197 C CA . GLY B 1 109 ? 5.051 18.453 12.164 1 96.25 109 GLY B CA 1
ATOM 2198 C C . GLY B 1 109 ? 6.16 17.484 11.797 1 96.25 109 GLY B C 1
ATOM 2199 O O . GLY B 1 109 ? 5.93 16.516 11.078 1 96.25 109 GLY B O 1
ATOM 2200 N N . GLN B 1 110 ? 7.309 17.797 12.328 1 95.19 110 GLN B N 1
ATOM 2201 C CA . GLN B 1 110 ? 8.445 16.922 12.086 1 95.19 110 GLN B CA 1
ATOM 2202 C C . GLN B 1 110 ? 8.203 15.539 12.672 1 95.19 110 GLN B C 1
ATOM 2204 O O . GLN B 1 110 ? 8.5 14.523 12.039 1 95.19 110 GLN B O 1
ATOM 2209 N N . ARG B 1 111 ? 7.715 15.477 13.852 1 96.62 111 ARG B N 1
ATOM 2210 C CA . ARG B 1 111 ? 7.434 14.195 14.5 1 96.62 111 ARG B CA 1
ATOM 2211 C C . ARG B 1 111 ? 6.395 13.406 13.719 1 96.62 111 ARG B C 1
ATOM 2213 O O . ARG B 1 111 ? 6.504 12.18 13.586 1 96.62 111 ARG B O 1
ATOM 2220 N N . LEU B 1 112 ? 5.398 14.094 13.211 1 98 112 LEU B N 1
ATOM 2221 C CA . LEU B 1 112 ? 4.375 13.453 12.391 1 98 112 LEU B CA 1
ATOM 2222 C C . LEU B 1 112 ? 4.977 12.891 11.109 1 98 112 LEU B C 1
ATOM 2224 O O . LEU B 1 112 ? 4.672 11.758 10.727 1 98 112 LEU B O 1
ATOM 2228 N N . LEU B 1 113 ? 5.816 13.664 10.469 1 97.44 113 LEU B N 1
ATOM 2229 C CA . LEU B 1 113 ? 6.469 13.227 9.234 1 97.44 113 LEU B CA 1
ATOM 2230 C C . LEU B 1 113 ? 7.32 11.984 9.484 1 97.44 113 LEU B C 1
ATOM 2232 O O . LEU B 1 113 ? 7.23 11.008 8.734 1 97.44 113 LEU B O 1
ATOM 2236 N N . VAL B 1 114 ? 8.109 12 10.5 1 97.12 114 VAL B N 1
ATOM 2237 C CA . VAL B 1 114 ? 8.977 10.867 10.836 1 97.12 114 VAL B CA 1
ATOM 2238 C C . VAL B 1 114 ? 8.125 9.641 11.148 1 97.12 114 VAL B C 1
ATOM 2240 O O . VAL B 1 114 ? 8.453 8.531 10.742 1 97.12 114 VAL B O 1
ATOM 2243 N N . ASP B 1 115 ? 7.07 9.812 11.891 1 98.31 115 ASP B N 1
ATOM 2244 C CA . ASP B 1 115 ? 6.164 8.711 12.18 1 98.31 115 ASP B CA 1
ATOM 2245 C C . ASP B 1 115 ? 5.645 8.07 10.891 1 98.31 115 ASP B C 1
ATOM 2247 O O . ASP B 1 115 ? 5.578 6.844 10.781 1 98.31 115 ASP B O 1
ATOM 2251 N N . ALA B 1 116 ? 5.242 8.891 9.922 1 98.5 116 ALA B N 1
ATOM 2252 C CA . ALA B 1 116 ? 4.793 8.391 8.625 1 98.5 116 ALA B CA 1
ATOM 2253 C C . ALA B 1 116 ? 5.887 7.578 7.941 1 98.5 116 ALA B C 1
ATOM 2255 O O . ALA B 1 116 ? 5.621 6.496 7.414 1 98.5 116 ALA B O 1
ATOM 2256 N N . MET B 1 117 ? 7.113 8.109 7.953 1 98.25 117 MET B N 1
ATOM 2257 C CA . MET B 1 117 ? 8.242 7.406 7.34 1 98.25 117 MET B CA 1
ATOM 2258 C C . MET B 1 117 ? 8.461 6.051 8 1 98.25 117 MET B C 1
ATOM 2260 O O . MET B 1 117 ? 8.695 5.051 7.32 1 98.25 117 MET B O 1
ATOM 2264 N N . VAL B 1 118 ? 8.391 5.996 9.312 1 98.25 118 VAL B N 1
ATOM 2265 C CA . VAL B 1 118 ? 8.586 4.762 10.062 1 98.25 118 VAL B CA 1
ATOM 2266 C C . VAL B 1 118 ? 7.527 3.738 9.664 1 98.25 118 VAL B C 1
ATOM 2268 O O . VAL B 1 118 ? 7.832 2.559 9.477 1 98.25 118 VAL B O 1
ATOM 2271 N N . ARG B 1 119 ? 6.312 4.141 9.562 1 98.31 119 ARG B N 1
ATOM 2272 C CA . ARG B 1 119 ? 5.234 3.248 9.164 1 98.31 119 ARG B CA 1
ATOM 2273 C C . ARG B 1 119 ? 5.492 2.668 7.777 1 98.31 119 ARG B C 1
ATOM 2275 O O . ARG B 1 119 ? 5.215 1.492 7.527 1 98.31 119 ARG B O 1
ATOM 2282 N N . ILE B 1 120 ? 5.977 3.494 6.887 1 98.5 120 ILE B N 1
ATOM 2283 C CA . ILE B 1 120 ? 6.254 3.025 5.531 1 98.5 120 ILE B CA 1
ATOM 2284 C C . ILE B 1 120 ? 7.398 2.016 5.566 1 98.5 120 ILE B C 1
ATOM 2286 O O . ILE B 1 120 ? 7.367 1.006 4.855 1 98.5 120 ILE B O 1
ATOM 2290 N N . VAL B 1 121 ? 8.414 2.299 6.363 1 98.06 121 VAL B N 1
ATOM 2291 C CA . VAL B 1 121 ? 9.523 1.361 6.469 1 98.06 121 VAL B CA 1
ATOM 2292 C C . VAL B 1 121 ? 9.016 0.011 6.969 1 98.06 121 VAL B C 1
ATOM 2294 O O . VAL B 1 121 ? 9.453 -1.039 6.492 1 98.06 121 VAL B O 1
ATOM 2297 N N . ARG B 1 122 ? 8.062 -0.031 7.887 1 97.56 122 ARG B N 1
ATOM 2298 C CA . ARG B 1 122 ? 7.465 -1.277 8.359 1 97.56 122 ARG B CA 1
ATOM 2299 C C . ARG B 1 122 ? 6.68 -1.961 7.242 1 97.56 122 ARG B C 1
ATOM 2301 O O . ARG B 1 122 ? 6.672 -3.189 7.145 1 97.56 122 ARG B O 1
ATOM 2308 N N . LEU B 1 123 ? 6.008 -1.154 6.469 1 97.94 123 LEU B N 1
ATOM 2309 C CA . LEU B 1 123 ? 5.27 -1.668 5.324 1 97.94 123 LEU B CA 1
ATOM 2310 C C . LEU B 1 123 ? 6.176 -2.492 4.418 1 97.94 123 LEU B C 1
ATOM 2312 O O . LEU B 1 123 ? 5.742 -3.496 3.844 1 97.94 123 LEU B O 1
ATOM 2316 N N . LEU B 1 124 ? 7.477 -2.088 4.301 1 97.38 124 LEU B N 1
ATOM 2317 C CA . LEU B 1 124 ? 8.438 -2.695 3.387 1 97.38 124 LEU B CA 1
ATOM 2318 C C . LEU B 1 124 ? 8.742 -4.129 3.799 1 97.38 124 LEU B C 1
ATOM 2320 O O . LEU B 1 124 ? 9.336 -4.891 3.027 1 97.38 124 LEU B O 1
ATOM 2324 N N . ASP B 1 125 ? 8.312 -4.543 5.004 1 96.31 125 ASP B N 1
ATOM 2325 C CA . ASP B 1 125 ? 8.531 -5.91 5.457 1 96.31 125 ASP B CA 1
ATOM 2326 C C . ASP B 1 125 ? 7.707 -6.898 4.633 1 96.31 125 ASP B C 1
ATOM 2328 O O . ASP B 1 125 ? 8.109 -8.055 4.453 1 96.31 125 ASP B O 1
ATOM 2332 N N . GLU B 1 126 ? 6.586 -6.422 4.133 1 97.81 126 GLU B N 1
ATOM 2333 C CA . GLU B 1 126 ? 5.695 -7.395 3.5 1 97.81 126 GLU B CA 1
ATOM 2334 C C . GLU B 1 126 ? 5.238 -6.906 2.129 1 97.81 126 GLU B C 1
ATOM 2336 O O . GLU B 1 126 ? 4.73 -7.691 1.324 1 97.81 126 GLU B O 1
ATOM 2341 N N . PHE B 1 127 ? 5.371 -5.684 1.896 1 98.25 127 PHE B N 1
ATOM 2342 C CA . PHE B 1 127 ? 4.969 -5.109 0.62 1 98.25 127 PHE B CA 1
ATOM 2343 C C . PHE B 1 127 ? 6.09 -4.254 0.034 1 98.25 127 PHE B C 1
ATOM 2345 O O . PHE B 1 127 ? 7.137 -4.082 0.66 1 98.25 127 PHE B O 1
ATOM 2352 N N . ALA B 1 128 ? 5.926 -3.83 -1.228 1 97.62 128 ALA B N 1
ATOM 2353 C CA . ALA B 1 128 ? 6.934 -3.041 -1.93 1 97.62 128 ALA B CA 1
ATOM 2354 C C . ALA B 1 128 ? 6.398 -1.659 -2.291 1 97.62 128 ALA B C 1
ATOM 2356 O O . ALA B 1 128 ? 5.27 -1.531 -2.771 1 97.62 128 ALA B O 1
ATOM 2357 N N . VAL B 1 129 ? 7.141 -0.68 -2.014 1 98 129 VAL B N 1
ATOM 2358 C CA . VAL B 1 129 ? 6.941 0.662 -2.553 1 98 129 VAL B CA 1
ATOM 2359 C C . VAL B 1 129 ? 8.289 1.27 -2.936 1 98 129 VAL B C 1
ATOM 2361 O O . VAL B 1 129 ? 9.273 1.111 -2.211 1 98 129 VAL B O 1
ATOM 2364 N N . VAL B 1 130 ? 8.305 1.983 -4.059 1 97.44 130 VAL B N 1
ATOM 2365 C CA . VAL B 1 130 ? 9.586 2.482 -4.543 1 97.44 130 VAL B CA 1
ATOM 2366 C C . VAL B 1 130 ? 9.953 3.771 -3.809 1 97.44 130 VAL B C 1
ATOM 2368 O O . VAL B 1 130 ? 11.125 4.137 -3.732 1 97.44 130 VAL B O 1
ATOM 2371 N N . ALA B 1 131 ? 8.867 4.469 -3.322 1 97.81 131 ALA B N 1
ATOM 2372 C CA . ALA B 1 131 ? 9.141 5.766 -2.703 1 97.81 131 ALA B CA 1
ATOM 2373 C C . ALA B 1 131 ? 7.941 6.25 -1.896 1 97.81 131 ALA B C 1
ATOM 2375 O O . ALA B 1 131 ? 6.836 5.723 -2.037 1 97.81 131 ALA B O 1
ATOM 2376 N N . MET B 1 132 ? 8.227 7.145 -1.012 1 98.5 132 MET B N 1
ATOM 2377 C CA . MET B 1 132 ? 7.219 8.039 -0.451 1 98.5 132 MET B CA 1
ATOM 2378 C C . MET B 1 132 ? 7.121 9.328 -1.269 1 98.5 132 MET B C 1
ATOM 2380 O O . MET B 1 132 ? 8.141 9.891 -1.671 1 98.5 132 MET B O 1
ATOM 2384 N N . VAL B 1 133 ? 5.875 9.805 -1.531 1 98.25 133 VAL B N 1
ATOM 2385 C CA . VAL B 1 133 ? 5.727 11.023 -2.32 1 98.25 133 VAL B CA 1
ATOM 2386 C C . VAL B 1 133 ? 4.926 12.055 -1.531 1 98.25 133 VAL B C 1
ATOM 2388 O O . VAL B 1 133 ? 4.102 11.695 -0.684 1 98.25 133 VAL B O 1
ATOM 2391 N N . VAL B 1 134 ? 5.203 13.344 -1.738 1 98.06 134 VAL B N 1
ATOM 2392 C CA . VAL B 1 134 ? 4.5 14.445 -1.091 1 98.06 134 VAL B CA 1
ATOM 2393 C C . VAL B 1 134 ? 4.289 15.578 -2.09 1 98.06 134 VAL B C 1
ATOM 2395 O O . VAL B 1 134 ? 5.117 15.797 -2.979 1 98.06 134 VAL B O 1
ATOM 2398 N N . ASP B 1 135 ? 3.135 16.219 -2.023 1 96.5 135 ASP B N 1
ATOM 2399 C CA . ASP B 1 135 ? 2.871 17.453 -2.752 1 96.5 135 ASP B CA 1
ATOM 2400 C C . ASP B 1 135 ? 3.01 18.672 -1.84 1 96.5 135 ASP B C 1
ATOM 2402 O O . ASP B 1 135 ? 2.158 18.906 -0.982 1 96.5 135 ASP B O 1
ATOM 2406 N N . ALA B 1 136 ? 4.016 19.453 -2.094 1 96.56 136 ALA B N 1
ATOM 2407 C CA . ALA B 1 136 ? 4.227 20.672 -1.31 1 96.56 136 ALA B CA 1
ATOM 2408 C C . ALA B 1 136 ? 3.26 21.766 -1.733 1 96.56 136 ALA B C 1
ATOM 2410 O O . ALA B 1 136 ? 2.992 21.938 -2.924 1 96.56 136 ALA B O 1
ATOM 2411 N N . LYS B 1 137 ? 2.775 22.469 -0.796 1 93.5 137 LYS B N 1
ATOM 2412 C CA . LYS B 1 137 ? 1.816 23.531 -1.088 1 93.5 137 LYS B CA 1
ATOM 2413 C C . LYS B 1 137 ? 2.506 24.734 -1.712 1 93.5 137 LYS B C 1
ATOM 2415 O O . LYS B 1 137 ? 1.894 25.484 -2.482 1 93.5 137 LYS B O 1
ATOM 2420 N N . ASP B 1 138 ? 3.732 24.984 -1.38 1 94.44 138 ASP B N 1
ATOM 2421 C CA . ASP B 1 138 ? 4.512 26.109 -1.885 1 94.44 138 ASP B CA 1
ATOM 2422 C C . ASP B 1 138 ? 6.012 25.844 -1.771 1 94.44 138 ASP B C 1
ATOM 2424 O O . ASP B 1 138 ? 6.418 24.75 -1.367 1 94.44 138 ASP B O 1
ATOM 2428 N N . ALA B 1 139 ? 6.789 26.859 -2.133 1 96 139 ALA B N 1
ATOM 2429 C CA . ALA B 1 139 ? 8.242 26.703 -2.184 1 96 139 ALA B CA 1
ATOM 2430 C C . ALA B 1 139 ? 8.82 26.5 -0.785 1 96 139 ALA B C 1
ATOM 2432 O O . ALA B 1 139 ? 9.797 25.781 -0.61 1 96 139 ALA B O 1
ATOM 2433 N N . GLN B 1 140 ? 8.273 27.156 0.104 1 94.25 140 GLN B N 1
ATOM 2434 C CA . GLN B 1 140 ? 8.734 27.016 1.48 1 94.25 140 GLN B CA 1
ATOM 2435 C C . GLN B 1 140 ? 8.531 25.594 1.988 1 94.25 140 GLN B C 1
ATOM 2437 O O . GLN B 1 140 ? 9.438 25.016 2.596 1 94.25 140 GLN B O 1
ATOM 2442 N N . ALA B 1 141 ? 7.352 25.016 1.739 1 94.44 141 ALA B N 1
ATOM 2443 C CA . ALA B 1 141 ? 7.074 23.641 2.104 1 94.44 141 ALA B CA 1
ATOM 2444 C C . ALA B 1 141 ? 8.023 22.688 1.387 1 94.44 141 ALA B C 1
ATOM 2446 O O . ALA B 1 141 ? 8.523 21.719 1.985 1 94.44 141 ALA B O 1
ATOM 2447 N N . ALA B 1 142 ? 8.242 22.938 0.128 1 97.19 142 ALA B N 1
ATOM 2448 C CA . ALA B 1 142 ? 9.156 22.109 -0.638 1 97.19 142 ALA B CA 1
ATOM 2449 C C . ALA B 1 142 ? 10.547 22.094 0.002 1 97.19 142 ALA B C 1
ATOM 2451 O O . ALA B 1 142 ? 11.156 21.031 0.139 1 97.19 142 ALA B O 1
ATOM 2452 N N . ALA B 1 143 ? 11.023 23.25 0.42 1 95.94 143 ALA B N 1
ATOM 2453 C CA . ALA B 1 143 ? 12.32 23.359 1.076 1 95.94 143 ALA B CA 1
ATOM 2454 C C . ALA B 1 143 ? 12.344 22.578 2.387 1 95.94 143 ALA B C 1
ATOM 2456 O O . ALA B 1 143 ? 13.344 21.938 2.723 1 95.94 143 ALA B O 1
ATOM 2457 N N . TYR B 1 144 ? 11.289 22.688 3.027 1 93.56 144 TYR B N 1
ATOM 2458 C CA . TYR B 1 144 ? 11.141 21.938 4.27 1 93.56 144 TYR B CA 1
ATOM 2459 C C . TYR B 1 144 ? 11.297 20.453 4.031 1 93.56 144 TYR B C 1
ATOM 2461 O O . TYR B 1 144 ? 12.07 19.781 4.727 1 93.56 144 TYR B O 1
ATOM 2469 N N . TYR B 1 145 ? 10.602 19.844 3.096 1 96.81 145 TYR B N 1
ATOM 2470 C CA . TYR B 1 145 ? 10.68 18.422 2.785 1 96.81 145 TYR B CA 1
ATOM 2471 C C . TYR B 1 145 ? 12.078 18.047 2.305 1 96.81 145 TYR B C 1
ATOM 2473 O O . TYR B 1 145 ? 12.57 16.938 2.594 1 96.81 145 TYR B O 1
ATOM 2481 N N . GLN B 1 146 ? 12.68 18.953 1.574 1 96 146 GLN B N 1
ATOM 2482 C CA . GLN B 1 146 ? 14.031 18.688 1.099 1 96 146 GLN B CA 1
ATOM 2483 C C . GLN B 1 146 ? 15.008 18.547 2.264 1 96 146 GLN B C 1
ATOM 2485 O O . GLN B 1 146 ? 15.945 17.75 2.199 1 96 146 GLN B O 1
ATOM 2490 N N . HIS B 1 147 ? 14.805 19.25 3.309 1 93 147 HIS B N 1
ATOM 2491 C CA . HIS B 1 147 ? 15.625 19.172 4.512 1 93 147 HIS B CA 1
ATOM 2492 C C . HIS B 1 147 ? 15.531 17.781 5.141 1 93 147 HIS B C 1
ATOM 2494 O O . HIS B 1 147 ? 16.469 17.328 5.809 1 93 147 HIS B O 1
ATOM 2500 N N . PHE B 1 148 ? 14.477 17.109 4.891 1 92.44 148 PHE B N 1
ATOM 2501 C CA . PHE B 1 148 ? 14.273 15.773 5.441 1 92.44 148 PHE B CA 1
ATOM 2502 C C . PHE B 1 148 ? 14.742 14.711 4.461 1 92.44 148 PHE B C 1
ATOM 2504 O O . PHE B 1 148 ? 14.594 13.516 4.719 1 92.44 148 PHE B O 1
ATOM 2511 N N . GLY B 1 149 ? 15.172 15.094 3.277 1 94.44 149 GLY B N 1
ATOM 2512 C CA . GLY B 1 149 ? 15.758 14.125 2.365 1 94.44 149 GLY B CA 1
ATOM 2513 C C . GLY B 1 149 ? 14.914 13.891 1.127 1 94.44 149 GLY B C 1
ATOM 2514 O O . GLY B 1 149 ? 15.266 13.078 0.274 1 94.44 149 GLY B O 1
ATOM 2515 N N . PHE B 1 150 ? 13.82 14.648 1.034 1 97.62 150 PHE B N 1
ATOM 2516 C CA . PHE B 1 150 ? 13.023 14.523 -0.181 1 97.62 150 PHE B CA 1
ATOM 2517 C C . PHE B 1 150 ? 13.68 15.273 -1.335 1 97.62 150 PHE B C 1
ATOM 2519 O O . PHE B 1 150 ? 14.414 16.25 -1.118 1 97.62 150 PHE B O 1
ATOM 2526 N N . THR B 1 151 ? 13.43 14.805 -2.498 1 96.88 151 THR B N 1
ATOM 2527 C CA . THR B 1 151 ? 13.93 15.461 -3.699 1 96.88 151 THR B CA 1
ATOM 2528 C C . THR B 1 151 ? 12.797 15.727 -4.688 1 96.88 151 THR B C 1
ATOM 2530 O O . THR B 1 151 ? 11.875 14.914 -4.816 1 96.88 151 THR B O 1
ATOM 2533 N N . PRO B 1 152 ? 12.82 16.859 -5.395 1 96.56 152 PRO B N 1
ATOM 2534 C CA . PRO B 1 152 ? 11.758 17.141 -6.371 1 96.56 152 PRO B CA 1
ATOM 2535 C C . PRO B 1 152 ? 11.734 16.125 -7.516 1 96.56 152 PRO B C 1
ATOM 2537 O O . PRO B 1 152 ? 12.789 15.641 -7.941 1 96.56 152 PRO B O 1
ATOM 2540 N N . LEU B 1 153 ? 10.484 15.797 -7.918 1 94.19 153 LEU B N 1
ATOM 2541 C CA . LEU B 1 153 ? 10.328 15.047 -9.156 1 94.19 153 LEU B CA 1
ATOM 2542 C C . LEU B 1 153 ? 10.82 15.859 -10.352 1 94.19 153 LEU B C 1
ATOM 2544 O O . LEU B 1 153 ? 10.828 17.094 -10.312 1 94.19 153 LEU B O 1
ATOM 2548 N N . LEU B 1 154 ? 11.125 15.102 -11.391 1 89.5 154 LEU B N 1
ATOM 2549 C CA . LEU B 1 154 ? 11.617 15.758 -12.602 1 89.5 154 LEU B CA 1
ATOM 2550 C C . LEU B 1 154 ? 10.602 16.766 -13.125 1 89.5 154 LEU B C 1
ATOM 2552 O O . LEU B 1 154 ? 9.43 16.438 -13.32 1 89.5 154 LEU B O 1
ATOM 2556 N N . ASP B 1 155 ? 10.914 17.969 -13.227 1 89.06 155 ASP B N 1
ATOM 2557 C CA . ASP B 1 155 ? 10.172 19.094 -13.812 1 89.06 155 ASP B CA 1
ATOM 2558 C C . ASP B 1 155 ? 8.945 19.438 -12.977 1 89.06 155 ASP B C 1
ATOM 2560 O O . ASP B 1 155 ? 7.98 20.016 -13.484 1 89.06 155 ASP B O 1
ATOM 2564 N N . GLU B 1 156 ? 8.82 18.922 -11.805 1 94 156 GLU B N 1
ATOM 2565 C CA . GLU B 1 156 ? 7.754 19.25 -10.867 1 94 156 GLU B CA 1
ATOM 2566 C C . GLU B 1 156 ? 8.32 19.641 -9.5 1 94 156 GLU B C 1
ATOM 2568 O O . GLU B 1 156 ? 8.336 18.828 -8.57 1 94 156 GLU B O 1
ATOM 2573 N N . PRO B 1 157 ? 8.602 20.875 -9.352 1 93.56 157 PRO B N 1
ATOM 2574 C CA . PRO B 1 157 ? 9.352 21.312 -8.172 1 93.56 157 PRO B CA 1
ATOM 2575 C C . PRO B 1 157 ? 8.555 21.141 -6.875 1 93.56 157 PRO B C 1
ATOM 2577 O O . PRO B 1 157 ? 9.141 21.047 -5.793 1 93.56 157 PRO B O 1
ATOM 2580 N N . LEU B 1 158 ? 7.223 21.125 -6.957 1 96.88 158 LEU B N 1
ATOM 2581 C CA . LEU B 1 158 ? 6.422 21.062 -5.738 1 96.88 158 LEU B CA 1
ATOM 2582 C C . LEU B 1 158 ? 5.992 19.641 -5.434 1 96.88 158 LEU B C 1
ATOM 2584 O O . LEU B 1 158 ? 5.371 19.375 -4.402 1 96.88 158 LEU B O 1
ATOM 2588 N N . LYS B 1 159 ? 6.289 18.75 -6.285 1 97.31 159 LYS B N 1
ATOM 2589 C CA . LYS B 1 159 ? 6.105 17.328 -6.035 1 97.31 159 LYS B CA 1
ATOM 2590 C C . LYS B 1 159 ? 7.43 16.641 -5.703 1 97.31 159 LYS B C 1
ATOM 2592 O O . LYS B 1 159 ? 8.375 16.703 -6.492 1 97.31 159 LYS B O 1
ATOM 2597 N N . LEU B 1 160 ? 7.543 16.156 -4.539 1 98.19 160 LEU B N 1
ATOM 2598 C CA . LEU B 1 160 ? 8.797 15.586 -4.059 1 98.19 160 LEU B CA 1
ATOM 2599 C C . LEU B 1 160 ? 8.625 14.117 -3.686 1 98.19 160 LEU B C 1
ATOM 2601 O O . LEU B 1 160 ? 7.5 13.648 -3.504 1 98.19 160 LEU B O 1
ATOM 2605 N N . TYR B 1 161 ? 9.734 13.43 -3.643 1 98 161 TYR B N 1
ATOM 2606 C CA . TYR B 1 161 ? 9.695 12.023 -3.256 1 98 161 TYR B CA 1
ATOM 2607 C C . TYR B 1 161 ? 10.977 11.617 -2.539 1 98 161 TYR B C 1
ATOM 2609 O O . TYR B 1 161 ? 11.992 12.312 -2.621 1 98 161 TYR B O 1
ATOM 2617 N N . MET B 1 162 ? 10.953 10.625 -1.738 1 97.69 162 MET B N 1
ATOM 2618 C CA . MET B 1 162 ? 12.078 9.945 -1.097 1 97.69 162 MET B CA 1
ATOM 2619 C C . MET B 1 162 ? 12.047 8.453 -1.396 1 97.69 162 MET B C 1
ATOM 2621 O O . MET B 1 162 ? 11.102 7.758 -1.017 1 97.69 162 MET B O 1
ATOM 2625 N N . PRO B 1 163 ? 13.094 7.941 -2.066 1 96.88 163 PRO B N 1
ATOM 2626 C CA . PRO B 1 163 ? 13.117 6.512 -2.383 1 96.88 163 PRO B CA 1
ATOM 2627 C C . PRO B 1 163 ? 13.102 5.633 -1.135 1 96.88 163 PRO B C 1
ATOM 2629 O O . PRO B 1 163 ? 13.547 6.055 -0.068 1 96.88 163 PRO B O 1
ATOM 2632 N N . ALA B 1 164 ? 12.625 4.422 -1.29 1 96.94 164 ALA B N 1
ATOM 2633 C CA . ALA B 1 164 ? 12.516 3.469 -0.188 1 96.94 164 ALA B CA 1
ATOM 2634 C C . ALA B 1 164 ? 13.852 3.324 0.542 1 96.94 164 ALA B C 1
ATOM 2636 O O . ALA B 1 164 ? 13.891 3.297 1.774 1 96.94 164 ALA B O 1
ATOM 2637 N N . GLY B 1 165 ? 14.898 3.201 -0.244 1 95 165 GLY B N 1
ATOM 2638 C CA . GLY B 1 165 ? 16.219 3.117 0.383 1 95 165 GLY B CA 1
ATOM 2639 C C . GLY B 1 165 ? 16.531 4.312 1.262 1 95 165 GLY B C 1
ATOM 2640 O O . GLY B 1 165 ? 17.125 4.16 2.334 1 95 165 GLY B O 1
ATOM 2641 N N . GLY B 1 166 ? 16.188 5.504 0.848 1 95.44 166 GLY B N 1
ATOM 2642 C CA . GLY B 1 166 ? 16.359 6.715 1.64 1 95.44 166 GLY B CA 1
ATOM 2643 C C . GLY B 1 166 ? 15.531 6.711 2.914 1 95.44 166 GLY B C 1
ATOM 2644 O O . GLY B 1 166 ? 15.992 7.18 3.957 1 95.44 166 GLY B O 1
ATOM 2645 N N . LEU B 1 167 ? 14.273 6.191 2.818 1 97.19 167 LEU B N 1
ATOM 2646 C CA . LEU B 1 167 ? 13.414 6.082 3.996 1 97.19 167 LEU B CA 1
ATOM 2647 C C . LEU B 1 167 ? 14.062 5.203 5.059 1 97.19 167 LEU B C 1
ATOM 2649 O O . LEU B 1 167 ? 14.102 5.574 6.234 1 97.19 167 LEU B O 1
ATOM 2653 N N . VAL B 1 168 ? 14.586 4.074 4.648 1 95.88 168 VAL B N 1
ATOM 2654 C CA . VAL B 1 168 ? 15.227 3.133 5.562 1 95.88 168 VAL B CA 1
ATOM 2655 C C . VAL B 1 168 ? 16.438 3.789 6.215 1 95.88 168 VAL B C 1
ATOM 2657 O O . VAL B 1 168 ? 16.641 3.682 7.426 1 95.88 168 VAL B O 1
ATOM 2660 N N . ALA B 1 169 ? 17.188 4.52 5.445 1 94.25 169 ALA B N 1
ATOM 2661 C CA . ALA B 1 169 ? 18.375 5.188 5.957 1 94.25 169 ALA B CA 1
ATOM 2662 C C . ALA B 1 169 ? 18 6.281 6.953 1 94.25 169 ALA B C 1
ATOM 2664 O O . ALA B 1 169 ? 18.719 6.504 7.934 1 94.25 169 ALA B O 1
ATOM 2665 N N . ALA B 1 170 ? 16.938 6.938 6.68 1 91.38 170 ALA B N 1
ATOM 2666 C CA . ALA B 1 170 ? 16.531 8.078 7.488 1 91.38 170 ALA B CA 1
ATOM 2667 C C . ALA B 1 170 ? 16.016 7.633 8.852 1 91.38 170 ALA B C 1
ATOM 2669 O O . ALA B 1 170 ? 16.188 8.336 9.852 1 91.38 170 ALA B O 1
ATOM 2670 N N . VAL B 1 171 ? 15.289 6.434 8.914 1 88.44 171 VAL B N 1
ATOM 2671 C CA . VAL B 1 171 ? 14.633 6.023 10.156 1 88.44 171 VAL B CA 1
ATOM 2672 C C . VAL B 1 171 ? 15.5 4.996 10.875 1 88.44 171 VAL B C 1
ATOM 2674 O O . VAL B 1 171 ? 15.367 4.801 12.086 1 88.44 171 VAL B O 1
ATOM 2677 N N . GLY B 1 172 ? 16.328 4.113 10.141 1 73.94 172 GLY B N 1
ATOM 2678 C CA . GLY B 1 172 ? 17.203 3.131 10.75 1 73.94 172 GLY B CA 1
ATOM 2679 C C . GLY B 1 172 ? 18.422 3.752 11.414 1 73.94 172 GLY B C 1
ATOM 2680 O O . GLY B 1 172 ? 18.625 3.586 12.617 1 73.94 172 GLY B O 1
#